Protein AF-0000000084530708 (afdb_homodimer)

Foldseek 3Di:
DPPPPPPDPPQLVVLQVLCVVLCPAAFWDWKFKAWLCQDTSYIDPNADPVRNSVVSNVLNVVVVVVQVVVCVVVVDNGDDDAKDWDDDQQFIWIWGDLDDTMIMIITGGNPGDVVVSSVSNVVSSVVSNVVVPPPPPVPVPPPPPD/DPPPPPPDPPLLVVLQVLCVVLCPAAFWDWKFKAWLCQDTSYIDPNADPVRNSVVSNVLNVVVVVVQVVVCVVVVDHRDDDAKDWDDDQQFIWIWGDLDDTMIMIITGGNPGDVVVSSVSNVVSSVVVNVVVVPPPPVPVPVPPVD

Sequence (292 aa):
MSSSTPPSPTATEEISWVLHPLLELPGVLHAVIATGDGLVEGASDGLGRASAERVAAMTATVHAAARAFTTAFTDVERPALAQTVVESDLGYAIVVPAGENTSLAVFTTPEAQLGNVSYQMQIQVAALARALASPCRQQDAAATRSMSSSTPPSPTATEEISWVLHPLLELPGVLHAVIATGDGLVEGASDGLGRASAERVAAMTATVHAAARAFTTAFTDVERPALAQTVVESDLGYAIVVPAGENTSLAVFTTPEAQLGNVSYQMQIQVAALARALASPCRQQDAAATRS

Secondary structure (DSSP, 8-state):
----------HHHHHGGGTHHHHTSTTEEEEEEEETTS-EEEE-TTS-HHHHHHHHHHHHHHHHHHHHHHHHHH--SS--EEEEEEEETTEEEEEEE-SSSEEEEEEE-TT--HHHHHHHHHHHHHHHHHHHHS--GGGGGGGGG-/----------HHHHHGGGTHHHHTSTTEEEEEEEETTS-EEEE-TTS-HHHHHHHHHHHHHHHHHHHHHHHHHH--SS--EEEEEEEETTEEEEEEE-SSSEEEEEEE-TT--HHHHHHHHHHHHHHHHHHHHS--GGGGGGSTT-

Solvent-accessible surface area (backbone atoms only — not comparable to full-atom values): 15750 Å² total; per-residue (Å²): 137,82,78,72,72,72,77,71,82,56,74,43,70,72,50,38,70,55,47,53,71,53,60,69,37,78,42,40,71,46,40,36,31,16,29,60,88,16,44,67,42,22,61,37,85,85,45,52,72,72,43,39,42,47,34,14,35,31,49,24,49,39,53,54,36,48,50,53,34,51,20,38,77,67,72,43,90,76,71,56,63,60,34,36,40,33,37,37,80,73,14,36,41,36,38,30,65,41,66,95,51,28,32,40,34,39,33,26,38,71,81,36,54,59,70,60,51,54,50,53,48,53,54,35,34,53,52,47,49,52,58,68,64,51,65,78,70,65,70,69,67,66,68,65,80,110,136,81,78,74,74,71,77,72,81,58,74,44,71,71,49,38,71,54,47,53,70,54,59,69,38,77,40,42,71,45,39,36,30,15,29,59,89,16,46,65,42,23,63,38,85,84,46,52,70,70,43,37,42,46,33,14,35,32,50,22,49,40,54,54,36,47,50,53,35,52,22,37,76,68,72,44,79,82,68,58,65,58,36,36,40,35,38,38,80,76,14,35,41,38,38,28,65,44,66,94,52,29,32,40,33,38,34,27,37,72,81,37,56,59,69,60,51,54,51,52,49,52,53,34,34,52,52,48,49,53,58,67,65,51,66,77,71,63,71,68,64,66,64,65,76,108

Organism: Streptomyces rubellomurinus (strain ATCC 31215) (NCBI:txid359131)

InterPro domains:
  IPR004942 Roadblock/LAMTOR2 domain [PF03259] (19-106)
  IPR004942 Roadblock/LAMTOR2 domain [SM00960] (16-108)
  IPR053141 Mycobacterial serine protease inhibitor Rv3364c [PTHR36222] (10-140)

Nearest PDB structures (foldseek):
  7f8m-assembly3_F  TM=8.750E-01  e=1.161E-09  Candidatus Thorarchaeota archaeon SMTZ1-45
  3t1r-assembly2_C  TM=8.357E-01  e=2.256E-07  Thermus thermophilus HB8
  1j3w-assembly1_B  TM=8.244E-01  e=2.126E-07  Thermus thermophilus HB8
  3t1q-assembly1_B  TM=8.028E-01  e=7.821E-07  Thermus thermophilus HB8
  3t1x-assembly1_A-2  TM=8.228E-01  e=2.556E-06  Thermus thermophilus HB8

Structure (mmCIF, N/CA/C/O backbone):
data_AF-0000000084530708-model_v1
#
loop_
_entity.id
_entity.type
_entity.pdbx_description
1 polymer 'Dynein regulation protein LC7'
#
loop_
_atom_site.group_PDB
_atom_site.id
_atom_site.type_symbol
_atom_site.label_atom_id
_atom_site.label_alt_id
_atom_site.label_comp_id
_atom_site.label_asym_id
_atom_site.label_entity_id
_atom_site.label_seq_id
_atom_site.pdbx_PDB_ins_code
_atom_site.Cartn_x
_atom_site.Cartn_y
_atom_site.Cartn_z
_atom_site.occupancy
_atom_site.B_iso_or_equiv
_atom_site.auth_seq_id
_atom_site.auth_comp_id
_atom_site.auth_asym_id
_atom_site.auth_atom_id
_atom_site.pdbx_PDB_model_num
ATOM 1 N N . MET A 1 1 ? 6.387 55.75 4.281 1 38.69 1 MET A N 1
ATOM 2 C CA . MET A 1 1 ? 6.43 54.688 5.25 1 38.69 1 MET A CA 1
ATOM 3 C C . MET A 1 1 ? 5.535 53.531 4.812 1 38.69 1 MET A C 1
ATOM 5 O O . MET A 1 1 ? 4.309 53.594 4.922 1 38.69 1 MET A O 1
ATOM 9 N N . SER A 1 2 ? 5.879 52.75 3.766 1 47.41 2 SER A N 1
ATOM 10 C CA . SER A 1 2 ? 5.246 51.625 3.076 1 47.41 2 SER A CA 1
ATOM 11 C C . SER A 1 2 ? 4.934 50.469 4.043 1 47.41 2 SER A C 1
ATOM 13 O O . SER A 1 2 ? 5.84 49.906 4.66 1 47.41 2 SER A O 1
ATOM 15 N N . SER A 1 3 ? 3.791 50.469 4.754 1 48.44 3 SER A N 1
ATOM 16 C CA . SER A 1 3 ? 3.262 49.406 5.594 1 48.44 3 SER A CA 1
ATOM 17 C C . SER A 1 3 ? 3.357 48.062 4.898 1 48.44 3 SER A C 1
ATOM 19 O O . SER A 1 3 ? 2.746 47.844 3.85 1 48.44 3 SER A O 1
ATOM 21 N N . SER A 1 4 ? 4.535 47.438 4.84 1 48 4 SER A N 1
ATOM 22 C CA . SER A 1 4 ? 4.703 46.062 4.391 1 48 4 SER A CA 1
ATOM 23 C C . SER A 1 4 ? 3.727 45.125 5.102 1 48 4 SER A C 1
ATOM 25 O O . SER A 1 4 ? 3.795 44.969 6.32 1 48 4 SER A O 1
ATOM 27 N N . THR A 1 5 ? 2.441 45.094 4.727 1 50.59 5 THR A N 1
ATOM 28 C CA . THR A 1 5 ? 1.51 44.094 5.211 1 50.59 5 THR A CA 1
ATOM 29 C C . THR A 1 5 ? 2.201 42.719 5.34 1 50.59 5 THR A C 1
ATOM 31 O O . THR A 1 5 ? 2.822 42.25 4.391 1 50.59 5 THR A O 1
ATOM 34 N N . PRO A 1 6 ? 2.559 42.312 6.559 1 50.97 6 PRO A N 1
ATOM 35 C CA . PRO A 1 6 ? 3.186 41 6.719 1 50.97 6 PRO A CA 1
ATOM 36 C C . PRO A 1 6 ? 2.533 39.938 5.848 1 50.97 6 PRO A C 1
ATOM 38 O O . PRO A 1 6 ? 1.347 40.031 5.523 1 50.97 6 PRO A O 1
ATOM 41 N N . PRO A 1 7 ? 3.209 39.188 5.047 1 45.59 7 PRO A N 1
ATOM 42 C CA . PRO A 1 7 ? 2.625 38.156 4.195 1 45.59 7 PRO A CA 1
ATOM 43 C C . PRO A 1 7 ? 1.634 37.281 4.941 1 45.59 7 PRO A C 1
ATOM 45 O O . PRO A 1 7 ? 1.75 37.094 6.16 1 45.59 7 PRO A O 1
ATOM 48 N N . SER A 1 8 ? 0.38 37.219 4.605 1 44.12 8 SER A N 1
ATOM 49 C CA . SER A 1 8 ? -0.641 36.312 5.086 1 44.12 8 SER A CA 1
ATOM 50 C C . SER A 1 8 ? -0.038 34.938 5.426 1 44.12 8 SER A C 1
ATOM 52 O O . SER A 1 8 ? 0.8 34.438 4.684 1 44.12 8 SER A O 1
ATOM 54 N N . PRO A 1 9 ? 0.069 34.5 6.715 1 42.09 9 PRO A N 1
ATOM 55 C CA . PRO A 1 9 ? 0.562 33.156 6.984 1 42.09 9 PRO A CA 1
ATOM 56 C C . PRO A 1 9 ? 0.151 32.156 5.906 1 42.09 9 PRO A C 1
ATOM 58 O O . PRO A 1 9 ? -1.018 32.094 5.512 1 42.09 9 PRO A O 1
ATOM 61 N N . THR A 1 10 ? 0.92 31.812 4.973 1 42.97 10 THR A N 1
ATOM 62 C CA . THR A 1 10 ? 0.645 30.859 3.9 1 42.97 10 THR A CA 1
ATOM 63 C C . THR A 1 10 ? -0.008 29.594 4.453 1 42.97 10 THR A C 1
ATOM 65 O O . THR A 1 10 ? 0.226 29.219 5.602 1 42.97 10 THR A O 1
ATOM 68 N N . ALA A 1 11 ? -1.184 29.109 3.963 1 46.69 11 ALA A N 1
ATOM 69 C CA . ALA A 1 11 ? -2.008 27.922 4.188 1 46.69 11 ALA A CA 1
ATOM 70 C C . ALA A 1 11 ? -1.164 26.766 4.699 1 46.69 11 ALA A C 1
ATOM 72 O O . ALA A 1 11 ? -1.649 25.922 5.465 1 46.69 11 ALA A O 1
ATOM 73 N N . THR A 1 12 ? 0.136 26.719 4.32 1 51.72 12 THR A N 1
ATOM 74 C CA . THR A 1 12 ? 1.022 25.609 4.652 1 51.72 12 THR A CA 1
ATOM 75 C C . THR A 1 12 ? 1.283 25.562 6.156 1 51.72 12 THR A C 1
ATOM 77 O O . THR A 1 12 ? 1.294 24.484 6.754 1 51.72 12 THR A O 1
ATOM 80 N N . GLU A 1 13 ? 1.458 26.781 6.816 1 54.16 13 GLU A N 1
ATOM 81 C CA . GLU A 1 13 ? 1.754 26.859 8.242 1 54.16 13 GLU A CA 1
ATOM 82 C C . GLU A 1 13 ? 0.601 26.297 9.078 1 54.16 13 GLU A C 1
ATOM 84 O O . GLU A 1 13 ? 0.816 25.75 10.156 1 54.16 13 GLU A O 1
ATOM 89 N N . GLU A 1 14 ? -0.604 26.266 8.344 1 66 14 GLU A N 1
ATOM 90 C CA . GLU A 1 14 ? -1.809 26.047 9.141 1 66 14 GLU A CA 1
ATOM 91 C C . GLU A 1 14 ? -2.008 24.578 9.477 1 66 14 GLU A C 1
ATOM 93 O O . GLU A 1 14 ? -2.494 24.234 10.555 1 66 14 GLU A O 1
ATOM 98 N N . ILE A 1 15 ? -1.311 23.578 8.688 1 84.12 15 ILE A N 1
ATOM 99 C CA . ILE A 1 15 ? -1.683 22.234 9.141 1 84.12 15 ILE A CA 1
ATOM 100 C C . ILE A 1 15 ? -0.431 21.469 9.547 1 84.12 15 ILE A C 1
ATOM 102 O O . ILE A 1 15 ? -0.504 20.281 9.859 1 84.12 15 ILE A O 1
ATOM 106 N N . SER A 1 16 ? 0.676 22.234 9.734 1 86.19 16 SER A N 1
ATOM 107 C CA . SER A 1 16 ? 1.938 21.609 10.117 1 86.19 16 SER A CA 1
ATOM 108 C C . SER A 1 16 ? 1.866 21.031 11.531 1 86.19 16 SER A C 1
ATOM 110 O O . SER A 1 16 ? 2.629 20.125 11.883 1 86.19 16 SER A O 1
ATOM 112 N N . TRP A 1 17 ? 1.001 21.609 12.32 1 91.88 17 TRP A N 1
ATOM 113 C CA . TRP A 1 17 ? 0.87 21.141 13.695 1 91.88 17 TRP A CA 1
ATOM 114 C C . TRP A 1 17 ? 0.525 19.656 13.727 1 91.88 17 TRP A C 1
ATOM 116 O O . TRP A 1 17 ? 0.869 18.953 14.68 1 91.88 17 TRP A O 1
ATOM 126 N N . VAL A 1 18 ? -0.079 19.094 12.68 1 94.94 18 VAL A N 1
ATOM 127 C CA . VAL A 1 18 ? -0.52 17.703 12.586 1 94.94 18 VAL A CA 1
ATOM 128 C C . VAL A 1 18 ? 0.694 16.781 12.555 1 94.94 18 VAL A C 1
ATOM 130 O O . VAL A 1 18 ? 0.632 15.648 13.031 1 94.94 18 VAL A O 1
ATOM 133 N N . LEU A 1 19 ? 1.787 17.297 12.086 1 97.5 19 LEU A N 1
ATOM 134 C CA . LEU A 1 19 ? 2.941 16.453 11.812 1 97.5 19 LEU A CA 1
ATOM 135 C C . LEU A 1 19 ? 3.852 16.359 13.031 1 97.5 19 LEU A C 1
ATOM 137 O O . LEU A 1 19 ? 4.586 15.375 13.188 1 97.5 19 LEU A O 1
ATOM 141 N N . HIS A 1 20 ? 3.805 17.312 13.898 1 96.06 20 HIS A N 1
ATOM 142 C CA . HIS A 1 20 ? 4.785 17.453 14.969 1 96.06 20 HIS A CA 1
ATOM 143 C C . HIS A 1 20 ? 4.777 16.234 15.883 1 96.06 20 HIS A C 1
ATOM 145 O O . HIS A 1 20 ? 5.824 15.625 16.125 1 96.06 20 HIS A O 1
ATOM 151 N N . PRO A 1 21 ? 3.607 15.719 16.328 1 97.69 21 PRO A N 1
ATOM 152 C CA . PRO A 1 21 ? 3.605 14.547 17.203 1 97.69 21 PRO A CA 1
ATOM 153 C C . PRO A 1 21 ? 4.141 13.297 16.516 1 97.69 21 PRO A C 1
ATOM 155 O O . PRO A 1 21 ? 4.719 12.422 17.172 1 97.69 21 PRO A O 1
ATOM 158 N N . LEU A 1 22 ? 3.953 13.195 15.25 1 98.31 22 LEU A N 1
ATOM 159 C CA . LEU A 1 22 ? 4.453 12.055 14.492 1 98.31 22 LEU A CA 1
ATOM 160 C C . LEU A 1 22 ? 5.977 12.062 14.438 1 98.31 22 LEU A C 1
ATOM 162 O O . LEU A 1 22 ? 6.617 11.023 14.594 1 98.31 22 LEU A O 1
ATOM 166 N N . LEU A 1 23 ? 6.516 13.266 14.273 1 97.62 23 LEU A N 1
ATOM 167 C CA . LEU A 1 23 ? 7.957 13.406 14.102 1 97.62 23 LEU A CA 1
ATOM 168 C C . LEU A 1 23 ? 8.688 13.156 15.414 1 97.62 23 LEU A C 1
ATOM 170 O O . LEU A 1 23 ? 9.898 12.945 15.43 1 97.62 23 LEU A O 1
ATOM 174 N N . GLU A 1 24 ? 7.973 13.109 16.484 1 97.19 24 GLU A N 1
ATOM 175 C CA . GLU A 1 24 ? 8.555 12.844 17.797 1 97.19 24 GLU A CA 1
ATOM 176 C C . GLU A 1 24 ? 8.648 11.344 18.062 1 97.19 24 GLU A C 1
ATOM 178 O O . GLU A 1 24 ? 9.32 10.906 19 1 97.19 24 GLU A O 1
ATOM 183 N N . LEU A 1 25 ? 7.945 10.531 17.266 1 98.12 25 LEU A N 1
ATOM 184 C CA . LEU A 1 25 ? 7.977 9.086 17.469 1 98.12 25 LEU A CA 1
ATOM 185 C C . LEU A 1 25 ? 9.32 8.5 17.047 1 98.12 25 LEU A C 1
ATOM 187 O O . LEU A 1 25 ? 9.867 8.883 16 1 98.12 25 LEU A O 1
ATOM 191 N N . PRO A 1 26 ? 9.797 7.594 17.875 1 97.81 26 PRO A N 1
ATOM 192 C CA . PRO A 1 26 ? 11.031 6.918 17.453 1 97.81 26 PRO A CA 1
ATOM 193 C C . PRO A 1 26 ? 10.898 6.238 16.094 1 97.81 26 PRO A C 1
ATOM 195 O O . PRO A 1 26 ? 9.914 5.535 15.852 1 97.81 26 PRO A O 1
ATOM 198 N N . GLY A 1 27 ? 11.852 6.57 15.203 1 98.12 27 GLY A N 1
ATOM 199 C CA . GLY A 1 27 ? 11.914 5.883 13.922 1 98.12 27 GLY A CA 1
ATOM 200 C C . GLY A 1 27 ? 11.234 6.645 12.805 1 98.12 27 GLY A C 1
ATOM 201 O O . GLY A 1 27 ? 11.422 6.324 11.625 1 98.12 27 GLY A O 1
ATOM 202 N N . VAL A 1 28 ? 10.391 7.613 13.125 1 98.62 28 VAL A N 1
ATOM 203 C CA . VAL A 1 28 ? 9.773 8.422 12.078 1 98.62 28 VAL A CA 1
ATOM 204 C C . VAL A 1 28 ? 10.789 9.406 11.516 1 98.62 28 VAL A C 1
ATOM 206 O O . VAL A 1 28 ? 11.43 10.148 12.266 1 98.62 28 VAL A O 1
ATOM 209 N N . LEU A 1 29 ? 10.93 9.43 10.234 1 98.19 29 LEU A N 1
ATOM 210 C CA . LEU A 1 29 ? 11.93 10.281 9.602 1 98.19 29 LEU A CA 1
ATOM 211 C C . LEU A 1 29 ? 11.273 11.469 8.914 1 98.19 29 LEU A C 1
ATOM 213 O O . LEU A 1 29 ? 11.773 12.594 8.992 1 98.19 29 LEU A O 1
ATOM 217 N N . HIS A 1 30 ? 10.164 11.227 8.211 1 98.31 30 HIS A N 1
ATOM 218 C CA . HIS A 1 30 ? 9.508 12.273 7.438 1 98.31 30 HIS A CA 1
ATOM 219 C C . HIS A 1 30 ? 7.992 12.117 7.473 1 98.31 30 HIS A C 1
ATOM 221 O O . HIS A 1 30 ? 7.484 11.008 7.664 1 98.31 30 HIS A O 1
ATOM 227 N N . ALA A 1 31 ? 7.293 13.164 7.25 1 98.5 31 ALA A N 1
ATOM 228 C CA . ALA A 1 31 ? 5.84 13.18 7.125 1 98.5 31 ALA A CA 1
ATOM 229 C C . ALA A 1 31 ? 5.379 14.266 6.164 1 98.5 31 ALA A C 1
ATOM 231 O O . ALA A 1 31 ? 5.992 15.336 6.09 1 98.5 31 ALA A O 1
ATOM 232 N N . VAL A 1 32 ? 4.344 14.008 5.484 1 97.94 32 VAL A N 1
ATOM 233 C CA . VAL A 1 32 ? 3.797 14.945 4.508 1 97.94 32 VAL A CA 1
ATOM 234 C C . VAL A 1 32 ? 2.273 14.852 4.496 1 97.94 32 VAL A C 1
ATOM 236 O O . VAL A 1 32 ? 1.713 13.75 4.582 1 97.94 32 VAL A O 1
ATOM 239 N N . ILE A 1 33 ? 1.59 15.938 4.457 1 97.31 33 ILE A N 1
ATOM 240 C CA . ILE A 1 33 ? 0.165 15.992 4.148 1 97.31 33 ILE A CA 1
ATOM 241 C C . ILE A 1 33 ? -0.033 16.438 2.701 1 97.31 33 ILE A C 1
ATOM 243 O O . ILE A 1 33 ? 0.502 17.469 2.279 1 97.31 33 ILE A O 1
ATOM 247 N N . ALA A 1 34 ? -0.78 15.688 1.997 1 97 34 ALA A N 1
ATOM 248 C CA . ALA A 1 34 ? -0.957 15.945 0.571 1 97 34 ALA A CA 1
ATOM 249 C C . ALA A 1 34 ? -2.436 15.93 0.19 1 97 34 ALA A C 1
ATOM 251 O O . ALA A 1 34 ? -3.217 15.156 0.745 1 97 34 ALA A O 1
ATOM 252 N N . THR A 1 35 ? -2.791 16.766 -0.771 1 96.5 35 THR A N 1
ATOM 253 C CA . THR A 1 35 ? -4.125 16.703 -1.358 1 96.5 35 THR A CA 1
ATOM 254 C C . THR A 1 35 ? -4.227 15.562 -2.367 1 96.5 35 THR A C 1
ATOM 256 O O . THR A 1 35 ? -3.209 14.992 -2.768 1 96.5 35 THR A O 1
ATOM 259 N N . GLY A 1 36 ? -5.453 15.297 -2.725 1 97 36 GLY A N 1
ATOM 260 C CA . GLY A 1 36 ? -5.727 14.227 -3.674 1 97 36 GLY A CA 1
ATOM 261 C C . GLY A 1 36 ? -5.086 14.461 -5.027 1 97 36 GLY A C 1
ATOM 262 O O . GL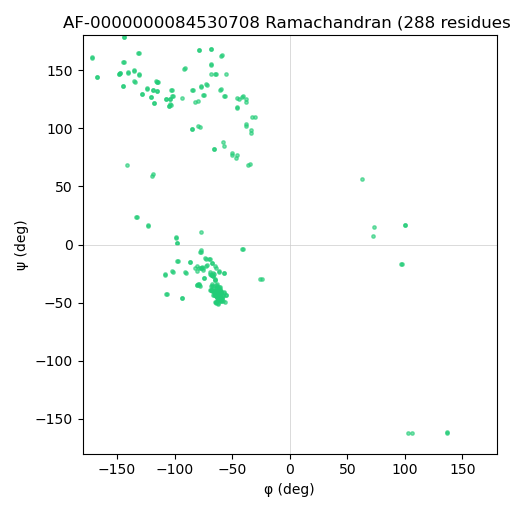Y A 1 36 ? -4.863 13.516 -5.785 1 97 36 GLY A O 1
ATOM 263 N N . ASP A 1 37 ? -4.805 15.656 -5.336 1 96.88 37 ASP A N 1
ATOM 264 C CA . ASP A 1 37 ? -4.18 15.938 -6.625 1 96.88 37 ASP A CA 1
ATOM 265 C C . ASP A 1 37 ? -2.67 16.109 -6.48 1 96.88 37 ASP A C 1
ATOM 267 O O . ASP A 1 37 ? -1.995 16.531 -7.418 1 96.88 37 ASP A O 1
ATOM 271 N N . GLY A 1 38 ? -2.129 15.875 -5.297 1 97.88 38 GLY A N 1
ATOM 272 C CA . GLY A 1 38 ? -0.695 15.703 -5.125 1 97.88 38 GLY A CA 1
ATOM 273 C C . GLY A 1 38 ? -0.001 16.953 -4.613 1 97.88 38 GLY A C 1
ATOM 274 O O . GLY A 1 38 ? 1.22 17.078 -4.73 1 97.88 38 GLY A O 1
ATOM 275 N N . LEU A 1 39 ? -0.666 17.891 -4.074 1 97.25 39 LEU A N 1
ATOM 276 C CA . LEU A 1 39 ? -0.069 19.125 -3.57 1 97.25 39 LEU A CA 1
ATOM 277 C C . LEU A 1 39 ? 0.295 18.984 -2.096 1 97.25 39 LEU A C 1
ATOM 279 O O . LEU A 1 39 ? -0.42 18.344 -1.334 1 97.25 39 LEU A O 1
ATOM 283 N N . VAL A 1 40 ? 1.3 19.703 -1.727 1 97.06 40 VAL A N 1
ATOM 284 C CA . VAL A 1 40 ? 1.758 19.703 -0.341 1 97.06 40 VAL A CA 1
ATOM 285 C C . VAL A 1 40 ? 0.873 20.609 0.501 1 97.06 40 VAL A C 1
ATOM 287 O O . VAL A 1 40 ? 0.69 21.781 0.168 1 97.06 40 VAL A O 1
ATOM 290 N N . GLU A 1 41 ? 0.305 20.062 1.521 1 94.62 41 GLU A N 1
ATOM 291 C CA . GLU A 1 41 ? -0.394 20.891 2.504 1 94.62 41 GLU A CA 1
ATOM 292 C C . GLU A 1 41 ? 0.453 21.094 3.758 1 94.62 41 GLU A C 1
ATOM 294 O O . GLU A 1 41 ? 0.239 22.047 4.512 1 94.62 41 GLU A O 1
ATOM 299 N N . GLY A 1 42 ? 1.347 20.25 4.012 1 95.19 42 GLY A N 1
ATOM 300 C CA . GLY A 1 42 ? 2.301 20.25 5.109 1 95.19 42 GLY A CA 1
ATOM 301 C C . GLY A 1 42 ? 3.418 19.234 4.93 1 95.19 42 GLY A C 1
ATOM 302 O O . GLY A 1 42 ? 3.197 18.141 4.398 1 95.19 42 GLY A O 1
ATOM 303 N N . ALA A 1 43 ? 4.574 19.609 5.363 1 96.81 43 ALA A N 1
ATOM 304 C CA . ALA A 1 43 ? 5.719 18.719 5.242 1 96.81 43 ALA A CA 1
ATOM 305 C C . ALA A 1 43 ? 6.688 18.906 6.41 1 96.81 43 ALA A C 1
ATOM 307 O O . ALA A 1 43 ? 6.848 20.016 6.914 1 96.81 43 ALA A O 1
ATOM 308 N N . SER A 1 44 ? 7.277 17.797 6.707 1 96.06 44 SER A N 1
ATOM 309 C CA . SER A 1 44 ? 8.289 17.906 7.754 1 96.06 44 SER A CA 1
ATOM 310 C C . SER A 1 44 ? 9.5 18.703 7.277 1 96.06 44 SER A C 1
ATOM 312 O O . SER A 1 44 ? 9.797 18.734 6.078 1 96.06 44 SER A O 1
ATOM 314 N N . ASP A 1 45 ? 10.211 19.297 8.219 1 91.5 45 ASP A N 1
ATOM 315 C CA . ASP A 1 45 ? 11.328 20.188 7.926 1 91.5 45 ASP A CA 1
ATOM 316 C C . ASP A 1 45 ? 12.477 19.438 7.27 1 91.5 45 ASP A C 1
ATOM 318 O O . ASP A 1 45 ? 13.273 20.016 6.531 1 91.5 45 ASP A O 1
ATOM 322 N N . GLY A 1 46 ? 12.594 18.188 7.48 1 91.25 46 GLY A N 1
ATOM 323 C CA . GLY A 1 46 ? 13.711 17.422 6.969 1 91.25 46 GLY A CA 1
ATOM 324 C C . GLY A 1 46 ? 13.602 17.109 5.488 1 91.25 46 GLY A C 1
ATOM 325 O O . GLY A 1 46 ? 14.562 16.641 4.871 1 91.25 46 GLY A O 1
ATOM 326 N N . LEU A 1 47 ? 12.5 17.484 4.957 1 92.44 47 LEU A N 1
ATOM 327 C CA . LEU A 1 47 ? 12.305 17.312 3.523 1 92.44 47 LEU A CA 1
ATOM 328 C C . LEU A 1 47 ? 12.445 18.641 2.787 1 92.44 47 LEU A C 1
ATOM 330 O O . LEU A 1 47 ? 11.758 19.609 3.113 1 92.44 47 LEU A O 1
ATOM 334 N N . GLY A 1 48 ? 13.383 18.719 1.861 1 93.31 48 GLY A N 1
ATOM 335 C CA . GLY A 1 48 ? 13.414 19.891 1 1 93.31 48 GLY A CA 1
ATOM 336 C C . GLY A 1 48 ? 12.141 20.078 0.203 1 93.31 48 GLY A C 1
ATOM 337 O O . GLY A 1 48 ? 11.32 19.172 0.104 1 93.31 48 GLY A O 1
ATOM 338 N N . ARG A 1 49 ? 11.961 21.234 -0.288 1 94.38 49 ARG A N 1
ATOM 339 C CA . ARG A 1 49 ? 10.742 21.594 -1.003 1 94.38 49 ARG A CA 1
ATOM 340 C C . ARG A 1 49 ? 10.5 20.641 -2.174 1 94.38 49 ARG A C 1
ATOM 342 O O . ARG A 1 49 ? 9.398 20.109 -2.34 1 94.38 49 ARG A O 1
ATOM 349 N N . ALA A 1 50 ? 11.5 20.406 -3.01 1 95.88 50 ALA A N 1
ATOM 350 C CA . ALA A 1 50 ? 11.367 19.531 -4.176 1 95.88 50 ALA A CA 1
ATOM 351 C C . ALA A 1 50 ? 11.016 18.109 -3.758 1 95.88 50 ALA A C 1
ATOM 353 O O . ALA A 1 50 ? 10.172 17.453 -4.391 1 95.88 50 ALA A O 1
ATOM 354 N N . SER A 1 51 ? 11.648 17.641 -2.707 1 96.81 51 SER A N 1
ATOM 355 C CA . SER A 1 51 ? 11.367 16.312 -2.195 1 96.81 51 SER A CA 1
ATOM 356 C C . SER A 1 51 ? 9.945 16.219 -1.646 1 96.81 51 SER A C 1
ATOM 358 O O . SER A 1 51 ? 9.25 15.227 -1.888 1 96.81 51 SER A O 1
ATOM 360 N N . ALA A 1 52 ? 9.539 17.234 -0.965 1 97.56 52 ALA A N 1
ATOM 361 C CA . ALA A 1 52 ? 8.188 17.25 -0.42 1 97.56 52 ALA A CA 1
ATOM 362 C C . ALA A 1 52 ? 7.145 17.188 -1.533 1 97.56 52 ALA A C 1
ATOM 364 O O . ALA A 1 52 ? 6.148 16.469 -1.412 1 97.56 52 ALA A O 1
ATOM 365 N N . GLU A 1 53 ? 7.41 17.922 -2.553 1 98.12 53 GLU A N 1
ATOM 366 C CA . GLU A 1 53 ? 6.492 17.922 -3.688 1 98.12 53 GLU A CA 1
ATOM 367 C C . GLU A 1 53 ? 6.426 16.562 -4.355 1 98.12 53 GLU A C 1
ATOM 369 O O . GLU A 1 53 ? 5.344 16.094 -4.715 1 98.12 53 GLU A O 1
ATOM 374 N N . ARG A 1 54 ? 7.547 15.93 -4.484 1 98.38 54 ARG A N 1
ATOM 375 C CA . ARG A 1 54 ? 7.59 14.594 -5.07 1 98.38 54 ARG A CA 1
ATOM 376 C C . ARG A 1 54 ? 6.855 13.586 -4.191 1 98.38 54 ARG A C 1
ATOM 378 O O . ARG A 1 54 ? 6.07 12.781 -4.688 1 98.38 54 ARG A O 1
ATOM 385 N N . VAL A 1 55 ? 7.086 13.688 -2.926 1 98.56 55 VAL A N 1
ATOM 386 C CA . VAL A 1 55 ? 6.43 12.781 -1.984 1 98.56 55 VAL A CA 1
ATOM 387 C C . VAL A 1 55 ? 4.922 13 -2.021 1 98.56 55 VAL A C 1
ATOM 389 O O . VAL A 1 55 ? 4.148 12.039 -2.062 1 98.56 55 VAL A O 1
ATOM 392 N N . ALA A 1 56 ? 4.5 14.219 -2.02 1 98.69 56 ALA A N 1
ATOM 393 C CA . ALA A 1 56 ? 3.072 14.523 -2.064 1 98.69 56 ALA A CA 1
ATOM 394 C C . ALA A 1 56 ? 2.42 13.93 -3.307 1 98.69 56 ALA A C 1
ATOM 396 O O . ALA A 1 56 ? 1.357 13.312 -3.223 1 98.69 56 ALA A O 1
ATOM 397 N N . ALA A 1 57 ? 3.039 14.109 -4.422 1 98.75 57 ALA A N 1
ATOM 398 C CA . ALA A 1 57 ? 2.529 13.562 -5.676 1 98.75 57 ALA A CA 1
ATOM 399 C C . ALA A 1 57 ? 2.385 12.047 -5.586 1 98.75 57 ALA A C 1
ATOM 401 O O . ALA A 1 57 ? 1.351 11.492 -5.969 1 98.75 57 ALA A O 1
ATOM 402 N N . MET A 1 58 ? 3.406 11.391 -5.02 1 98.69 58 MET A N 1
ATOM 403 C CA . MET A 1 58 ? 3.387 9.938 -4.941 1 98.69 58 MET A CA 1
ATOM 404 C C . MET A 1 58 ? 2.406 9.461 -3.873 1 98.69 58 MET A C 1
ATOM 406 O O . MET A 1 58 ? 1.823 8.383 -3.992 1 98.69 58 MET A O 1
ATOM 410 N N . THR A 1 59 ? 2.186 10.25 -2.844 1 98.81 59 THR A N 1
ATOM 411 C CA . THR A 1 59 ? 1.166 9.938 -1.848 1 98.81 59 THR A CA 1
ATOM 412 C C . THR A 1 59 ? -0.213 9.852 -2.494 1 98.81 59 THR A C 1
ATOM 414 O O . THR A 1 59 ? -0.947 8.883 -2.273 1 98.81 59 THR A O 1
ATOM 417 N N . ALA A 1 60 ? -0.526 10.836 -3.303 1 98.5 60 ALA A N 1
ATOM 418 C CA . ALA A 1 60 ? -1.793 10.82 -4.031 1 98.5 60 ALA A CA 1
ATOM 419 C C . ALA A 1 60 ? -1.884 9.609 -4.949 1 98.5 60 ALA A C 1
ATOM 421 O O . ALA A 1 60 ? -2.932 8.969 -5.039 1 98.5 60 ALA A O 1
ATOM 422 N N . THR A 1 61 ? -0.816 9.336 -5.648 1 98.56 61 THR A N 1
ATOM 423 C CA . THR A 1 61 ? -0.765 8.219 -6.59 1 98.56 61 THR A CA 1
ATOM 424 C C . THR A 1 61 ? -1.014 6.898 -5.875 1 98.56 61 THR A C 1
ATOM 426 O O . THR A 1 61 ? -1.85 6.102 -6.309 1 98.56 61 THR A O 1
ATOM 429 N N . VAL A 1 62 ? -0.356 6.668 -4.758 1 98.69 62 VAL A N 1
ATOM 430 C CA . VAL A 1 62 ? -0.492 5.426 -4 1 98.69 62 VAL A CA 1
ATOM 431 C C . VAL A 1 62 ? -1.909 5.312 -3.443 1 98.69 62 VAL A C 1
ATOM 433 O O . VAL A 1 62 ? -2.514 4.238 -3.48 1 98.69 62 VAL A O 1
ATOM 436 N N . HIS A 1 63 ? -2.406 6.383 -2.93 1 98.06 63 HIS A N 1
ATOM 437 C CA . HIS A 1 63 ? -3.758 6.379 -2.383 1 98.06 63 HIS A CA 1
ATOM 438 C C . HIS A 1 63 ? -4.781 6.012 -3.451 1 98.06 63 HIS A C 1
ATOM 440 O O . HIS A 1 63 ? -5.648 5.164 -3.223 1 98.06 63 HIS A O 1
ATOM 446 N N . ALA A 1 64 ? -4.68 6.652 -4.59 1 97.5 64 ALA A N 1
ATOM 447 C CA . ALA A 1 64 ? -5.59 6.371 -5.695 1 97.5 64 ALA A CA 1
ATOM 448 C C . ALA A 1 64 ? -5.453 4.926 -6.164 1 97.5 64 ALA A C 1
ATOM 450 O O . ALA A 1 64 ? -6.453 4.25 -6.414 1 97.5 64 ALA A O 1
ATOM 451 N N . ALA A 1 65 ? -4.25 4.453 -6.293 1 98.31 65 ALA A N 1
ATOM 452 C CA . ALA A 1 65 ? -3.996 3.082 -6.734 1 98.31 65 ALA A CA 1
ATOM 453 C C . ALA A 1 65 ? -4.547 2.072 -5.73 1 98.31 65 ALA A C 1
ATOM 455 O O . ALA A 1 65 ? -5.102 1.042 -6.121 1 98.31 65 ALA A O 1
ATOM 456 N N . ALA A 1 66 ? -4.355 2.316 -4.461 1 98.62 66 ALA A N 1
ATOM 457 C CA . ALA A 1 66 ? -4.855 1.433 -3.412 1 98.62 66 ALA A CA 1
ATOM 458 C C . ALA A 1 66 ? -6.375 1.305 -3.48 1 98.62 66 ALA A C 1
ATOM 460 O O . ALA A 1 66 ? -6.918 0.207 -3.336 1 98.62 66 ALA A O 1
ATOM 461 N N . ARG A 1 67 ? -7.031 2.414 -3.732 1 97.81 67 ARG A N 1
ATOM 462 C CA . ARG A 1 67 ? -8.484 2.41 -3.865 1 97.81 67 ARG A CA 1
ATOM 463 C C . ARG A 1 67 ? -8.922 1.575 -5.062 1 97.81 67 ARG A C 1
ATOM 465 O O . ARG A 1 67 ? -9.797 0.717 -4.941 1 97.81 67 ARG A O 1
ATOM 472 N N . ALA A 1 68 ? -8.32 1.81 -6.191 1 98.12 68 ALA A N 1
ATOM 473 C CA . ALA A 1 68 ? -8.656 1.076 -7.406 1 98.12 68 ALA A CA 1
ATOM 474 C C . ALA A 1 68 ? -8.352 -0.411 -7.254 1 98.12 68 ALA A C 1
ATOM 476 O O . ALA A 1 68 ? -9.102 -1.259 -7.742 1 98.12 68 ALA A O 1
ATOM 477 N N . PHE A 1 69 ? -7.266 -0.739 -6.578 1 98.69 69 PHE A N 1
ATOM 478 C CA . PHE A 1 69 ? -6.867 -2.117 -6.316 1 98.69 69 PHE A CA 1
ATOM 479 C C . PHE A 1 69 ? -7.918 -2.834 -5.473 1 98.69 69 PHE A C 1
ATOM 481 O O . PHE A 1 69 ? -8.352 -3.936 -5.816 1 98.69 69 PHE A O 1
ATOM 488 N N . THR A 1 70 ? -8.359 -2.24 -4.445 1 98.5 70 THR A N 1
ATOM 489 C CA . THR A 1 70 ? -9.398 -2.797 -3.59 1 98.5 70 THR A CA 1
ATOM 490 C C . THR A 1 70 ? -10.695 -2.992 -4.371 1 98.5 70 THR A C 1
ATOM 492 O O . THR A 1 70 ? -11.336 -4.043 -4.277 1 98.5 70 THR A O 1
ATOM 495 N N . THR A 1 71 ? -11.055 -2.006 -5.176 1 98.12 71 THR A N 1
ATOM 496 C CA . THR A 1 71 ? -12.242 -2.08 -6.016 1 98.12 71 THR A CA 1
ATOM 497 C C . THR A 1 71 ? -12.141 -3.242 -7 1 98.12 71 THR A C 1
ATOM 499 O O . THR A 1 71 ? -13.133 -3.912 -7.285 1 98.12 71 THR A O 1
ATOM 502 N N . ALA A 1 72 ? -10.969 -3.475 -7.484 1 98 72 ALA A N 1
ATOM 503 C CA . ALA A 1 72 ? -10.766 -4.531 -8.477 1 98 72 ALA A CA 1
ATOM 504 C C . ALA A 1 72 ? -11.086 -5.902 -7.883 1 98 72 ALA A C 1
ATOM 506 O O . ALA A 1 72 ? -11.602 -6.777 -8.578 1 98 72 ALA A O 1
ATOM 507 N N . PHE A 1 73 ? -10.781 -6.098 -6.578 1 97.06 73 PHE A N 1
ATOM 508 C CA . PHE A 1 73 ? -11.055 -7.379 -5.93 1 97.06 73 PHE A CA 1
ATOM 509 C C . PHE A 1 73 ? -12.523 -7.496 -5.555 1 97.06 73 PHE A C 1
ATOM 511 O O . PHE A 1 73 ? -13.078 -8.594 -5.539 1 97.06 73 PHE A O 1
ATOM 518 N N . THR A 1 74 ? -13.133 -6.402 -5.191 1 96.31 74 THR A N 1
ATOM 519 C CA . THR A 1 74 ? -14.398 -6.465 -4.465 1 96.31 74 THR A CA 1
ATOM 520 C C . THR A 1 74 ? -15.555 -6.031 -5.355 1 96.31 74 THR A C 1
ATOM 522 O O . THR A 1 74 ? -16.719 -6.281 -5.039 1 96.31 74 THR A O 1
ATOM 525 N N . ASP A 1 75 ? -15.305 -5.219 -6.332 1 94.75 75 ASP A N 1
ATOM 526 C CA . ASP A 1 75 ? -16.266 -4.582 -7.223 1 94.75 75 ASP A CA 1
ATOM 527 C C . ASP A 1 75 ? -17.031 -3.473 -6.504 1 94.75 75 ASP A C 1
ATOM 529 O O . ASP A 1 75 ? -18.078 -3.021 -6.98 1 94.75 75 ASP A O 1
ATOM 533 N N . VAL A 1 76 ? -16.516 -3.098 -5.41 1 94.88 76 VAL A N 1
ATOM 534 C CA . VAL A 1 76 ? -17.109 -1.97 -4.691 1 94.88 76 VAL A CA 1
ATOM 535 C C . VAL A 1 76 ? -16.391 -0.679 -5.09 1 94.88 76 VAL A C 1
ATOM 537 O O . VAL A 1 76 ? -15.164 -0.574 -4.965 1 94.88 76 VAL A O 1
ATOM 540 N N . GLU A 1 77 ? -16.969 0.377 -5.539 1 90.94 77 GLU A N 1
ATOM 541 C CA . GLU A 1 77 ? -16.406 1.568 -6.176 1 90.94 77 GLU A CA 1
ATOM 542 C C . GLU A 1 77 ? -15.844 2.535 -5.137 1 90.94 77 GLU A C 1
ATOM 544 O O . GLU A 1 77 ? -14.875 3.244 -5.406 1 90.94 77 GLU A O 1
ATOM 549 N N . ARG A 1 78 ? -16.078 2.691 -3.957 1 92.25 78 ARG A N 1
ATOM 550 C CA . ARG A 1 78 ? -15.562 3.625 -2.961 1 92.25 78 ARG A CA 1
ATOM 551 C C . ARG A 1 78 ? -15.375 2.938 -1.614 1 92.25 78 ARG A C 1
ATOM 553 O O . ARG A 1 78 ? -16.016 3.299 -0.629 1 92.25 78 ARG A O 1
ATOM 560 N N . PRO A 1 79 ? -14.406 2.055 -1.656 1 96.12 79 PRO A N 1
ATOM 561 C CA . PRO A 1 79 ? -14.141 1.425 -0.361 1 96.12 79 PRO A CA 1
ATOM 562 C C . PRO A 1 79 ? -13.539 2.395 0.654 1 96.12 79 PRO A C 1
ATOM 564 O O . PRO A 1 79 ? -12.859 3.35 0.273 1 96.12 79 PRO A O 1
ATOM 567 N N . ALA A 1 80 ? -13.859 2.229 1.909 1 96.19 80 ALA A N 1
ATOM 568 C CA . ALA A 1 80 ? -13.258 3.031 2.971 1 96.19 80 ALA A CA 1
ATOM 569 C C . ALA A 1 80 ? -11.867 2.516 3.33 1 96.19 80 ALA A C 1
ATOM 571 O O . ALA A 1 80 ? -11.727 1.551 4.086 1 96.19 80 ALA A O 1
ATOM 572 N N . LEU A 1 81 ? -10.891 3.227 2.814 1 97.12 81 LEU A N 1
ATOM 573 C CA . LEU A 1 81 ? -9.523 2.824 3.115 1 97.12 81 LEU A CA 1
ATOM 574 C C . LEU A 1 81 ? -9.125 3.262 4.52 1 97.12 81 LEU A C 1
ATOM 576 O O . LEU A 1 81 ? -9.461 4.371 4.949 1 97.12 81 LEU A O 1
ATOM 580 N N . ALA A 1 82 ? -8.492 2.377 5.211 1 97.56 82 ALA A N 1
ATOM 581 C CA . ALA A 1 82 ? -7.941 2.73 6.516 1 97.56 82 ALA A CA 1
ATOM 582 C C . ALA A 1 82 ? -6.484 3.17 6.391 1 97.56 82 ALA A C 1
ATOM 584 O O . ALA A 1 82 ? -6.074 4.164 6.996 1 97.56 82 ALA A O 1
ATOM 585 N N . GLN A 1 83 ? -5.695 2.457 5.66 1 98.06 83 GLN A N 1
ATOM 586 C CA . GLN A 1 83 ? -4.305 2.832 5.438 1 98.06 83 GLN A CA 1
ATOM 587 C C . GLN A 1 83 ? -3.656 1.944 4.379 1 98.06 83 GLN A C 1
ATOM 589 O O . GLN A 1 83 ? -4.164 0.862 4.074 1 98.06 83 GLN A O 1
ATOM 594 N N . THR A 1 84 ? -2.543 2.338 3.76 1 98.81 84 THR A N 1
ATOM 595 C CA . THR A 1 84 ? -1.629 1.599 2.896 1 98.81 84 THR A CA 1
ATOM 596 C C . THR A 1 84 ? -0.218 1.6 3.479 1 98.81 84 THR A C 1
ATOM 598 O O . THR A 1 84 ? 0.325 2.658 3.803 1 98.81 84 THR A O 1
ATOM 601 N N . VAL A 1 85 ? 0.357 0.438 3.631 1 98.88 85 VAL A N 1
ATOM 602 C CA . VAL A 1 85 ? 1.7 0.303 4.184 1 98.88 85 VAL A CA 1
ATOM 603 C C . VAL A 1 85 ? 2.625 -0.329 3.146 1 98.88 85 VAL A C 1
ATOM 605 O O . VAL A 1 85 ? 2.357 -1.427 2.652 1 98.88 85 VAL A O 1
ATOM 608 N N . VAL A 1 86 ? 3.654 0.344 2.807 1 98.81 86 VAL A N 1
ATOM 609 C CA . VAL A 1 86 ? 4.703 -0.169 1.931 1 98.81 86 VAL A CA 1
ATOM 610 C C . VAL A 1 86 ? 5.938 -0.522 2.756 1 98.81 86 VAL A C 1
ATOM 612 O O . VAL A 1 86 ? 6.527 0.345 3.404 1 98.81 86 VAL A O 1
ATOM 615 N N . GLU A 1 87 ? 6.32 -1.743 2.729 1 98.69 87 GLU A N 1
ATOM 616 C CA . GLU A 1 87 ? 7.496 -2.227 3.447 1 98.69 87 GLU A CA 1
ATOM 617 C C . GLU A 1 87 ? 8.672 -2.43 2.502 1 98.69 87 GLU A C 1
ATOM 619 O O . GLU A 1 87 ? 8.523 -3.029 1.436 1 98.69 87 GLU A O 1
ATOM 624 N N . SER A 1 88 ? 9.844 -1.961 2.857 1 97.81 88 SER A N 1
ATOM 625 C CA . SER A 1 88 ? 11.078 -2.166 2.111 1 97.81 88 SER A CA 1
ATOM 626 C C . SER A 1 88 ? 12.273 -2.332 3.047 1 97.81 88 SER A C 1
ATOM 628 O O . SER A 1 88 ? 12.125 -2.262 4.27 1 97.81 88 SER A O 1
ATOM 630 N N . ASP A 1 89 ? 13.453 -2.551 2.455 1 96.06 89 ASP A N 1
ATOM 631 C CA . ASP A 1 89 ? 14.688 -2.654 3.225 1 96.06 89 ASP A CA 1
ATOM 632 C C . ASP A 1 89 ? 15.086 -1.299 3.803 1 96.06 89 ASP A C 1
ATOM 634 O O . ASP A 1 89 ? 15.922 -1.226 4.707 1 96.06 89 ASP A O 1
ATOM 638 N N . LEU A 1 90 ? 14.492 -0.224 3.385 1 97.81 90 LEU A N 1
ATOM 639 C CA . LEU A 1 90 ? 14.852 1.129 3.797 1 97.81 90 LEU A CA 1
ATOM 640 C C . LEU A 1 90 ? 13.938 1.617 4.914 1 97.81 90 LEU A C 1
ATOM 642 O O . LEU A 1 90 ? 14.219 2.635 5.551 1 97.81 90 LEU A O 1
ATOM 646 N N . GLY A 1 91 ? 12.828 0.873 5.102 1 98.44 91 GLY A N 1
ATOM 647 C CA . GLY A 1 91 ? 11.852 1.277 6.098 1 98.44 91 GLY A CA 1
ATOM 648 C C . GLY A 1 91 ? 10.422 1.151 5.613 1 98.44 91 GLY A C 1
ATOM 649 O O . GLY A 1 91 ? 10.125 0.344 4.73 1 98.44 91 GLY A O 1
ATOM 650 N N . TYR A 1 92 ? 9.516 1.828 6.297 1 98.81 92 TYR A N 1
ATOM 651 C CA . TYR A 1 92 ? 8.102 1.762 5.977 1 98.81 92 TYR A CA 1
ATOM 652 C C . TYR A 1 92 ? 7.582 3.115 5.5 1 98.81 92 TYR A C 1
ATOM 654 O O . TYR A 1 92 ? 7.914 4.152 6.082 1 98.81 92 TYR A O 1
ATOM 662 N N . ALA A 1 93 ? 6.879 3.109 4.441 1 98.88 93 ALA A N 1
ATOM 663 C CA . ALA A 1 93 ? 6.082 4.25 4.004 1 98.88 93 ALA A CA 1
ATOM 664 C C . ALA A 1 93 ? 4.59 3.992 4.207 1 98.88 93 ALA A C 1
ATOM 666 O O . ALA A 1 93 ? 4.059 2.99 3.727 1 98.88 93 ALA A O 1
ATOM 667 N N . ILE A 1 94 ? 3.9 4.867 4.918 1 98.88 94 ILE A N 1
ATOM 668 C CA . ILE A 1 94 ? 2.508 4.648 5.293 1 98.88 94 ILE A CA 1
ATOM 669 C C . ILE A 1 94 ? 1.649 5.812 4.797 1 98.88 94 ILE A C 1
ATOM 671 O O . ILE A 1 94 ? 2.037 6.977 4.926 1 98.88 94 ILE A O 1
ATOM 675 N N . VAL A 1 95 ? 0.572 5.539 4.23 1 98.75 95 VAL A N 1
ATOM 676 C CA . VAL A 1 95 ? -0.411 6.535 3.814 1 98.75 95 VAL A CA 1
ATOM 677 C C . VAL A 1 95 ? -1.734 6.289 4.535 1 98.75 95 VAL A C 1
ATOM 679 O O . VAL A 1 95 ? -2.234 5.16 4.559 1 98.75 95 VAL A O 1
ATOM 682 N N . VAL A 1 96 ? -2.326 7.281 5.074 1 98.56 96 VAL A N 1
ATOM 683 C CA . VAL A 1 96 ? -3.645 7.246 5.699 1 98.56 96 VAL A CA 1
ATOM 684 C C . VAL A 1 96 ? -4.523 8.352 5.113 1 98.56 96 VAL A C 1
ATOM 686 O O . VAL A 1 96 ? -4.102 9.508 5.023 1 98.56 96 VAL A O 1
ATOM 689 N N . PRO A 1 97 ? -5.688 8 4.699 1 97.25 97 PRO A N 1
ATOM 690 C CA . PRO A 1 97 ? -6.613 9.062 4.297 1 97.25 97 PRO A CA 1
ATOM 691 C C . PRO A 1 97 ? -6.934 10.031 5.434 1 97.25 97 PRO A C 1
ATOM 693 O O . PRO A 1 97 ? -7.148 9.602 6.57 1 97.25 97 PRO A O 1
ATOM 696 N N . ALA A 1 98 ? -6.879 11.266 5.188 1 94.44 98 ALA A N 1
ATOM 697 C CA . ALA A 1 98 ? -7.223 12.336 6.121 1 94.44 98 ALA A CA 1
ATOM 698 C C . ALA A 1 98 ? -8.375 13.18 5.59 1 94.44 98 ALA A C 1
ATOM 700 O O . ALA A 1 98 ? -8.234 14.391 5.41 1 94.44 98 ALA A O 1
ATOM 701 N N . GLY A 1 99 ? -9.516 12.586 5.379 1 89.31 99 GLY A N 1
ATOM 702 C CA . GLY A 1 99 ? -10.672 13.227 4.773 1 89.31 99 GLY A CA 1
ATOM 703 C C . GLY A 1 99 ? -10.875 12.828 3.322 1 89.31 99 GLY A C 1
ATOM 704 O O . GLY A 1 99 ? -10.359 11.805 2.873 1 89.31 99 GLY A O 1
ATOM 705 N N . GLU A 1 100 ? -11.641 13.617 2.617 1 85.38 100 GLU A N 1
ATOM 706 C CA . GLU A 1 100 ? -12.07 13.227 1.278 1 85.38 100 GLU A CA 1
ATOM 707 C C . GLU A 1 100 ? -10.961 13.453 0.256 1 85.38 100 GLU A C 1
ATOM 709 O O . GLU A 1 100 ? -10.789 12.656 -0.668 1 85.38 100 GLU A O 1
ATOM 714 N N . ASN A 1 101 ? -10.188 14.461 0.413 1 91.88 101 ASN A N 1
ATOM 715 C CA . ASN A 1 101 ? -9.227 14.789 -0.635 1 91.88 101 ASN A CA 1
ATOM 716 C C . ASN A 1 101 ? -7.844 15.062 -0.058 1 91.88 101 ASN A C 1
ATOM 718 O O . ASN A 1 101 ? -7.09 15.875 -0.604 1 91.88 101 ASN A O 1
ATOM 722 N N . THR A 1 102 ? -7.59 14.523 1.123 1 94.94 102 THR A N 1
ATOM 723 C CA . THR A 1 102 ? -6.297 14.703 1.775 1 94.94 102 THR A CA 1
ATOM 724 C C . THR A 1 102 ? -5.789 13.383 2.346 1 94.94 102 THR A C 1
ATOM 726 O O . THR A 1 102 ? -6.582 12.492 2.666 1 94.94 102 THR A O 1
ATOM 729 N N . SER A 1 103 ? -4.48 13.25 2.377 1 97.44 103 SER A N 1
ATOM 730 C CA . SER A 1 103 ? -3.846 12.07 2.965 1 97.44 103 SER A CA 1
ATOM 731 C C . SER A 1 103 ? -2.598 12.453 3.754 1 97.44 103 SER A C 1
ATOM 733 O O . SER A 1 103 ? -1.96 13.461 3.467 1 97.44 103 SER A O 1
ATOM 735 N N . LEU A 1 104 ? -2.357 11.734 4.734 1 98.12 104 LEU A N 1
ATOM 736 C CA . LEU A 1 104 ? -1.15 11.844 5.547 1 98.12 104 LEU A CA 1
ATOM 737 C C . LEU A 1 104 ? -0.175 10.711 5.223 1 98.12 104 LEU A C 1
ATOM 739 O O . LEU A 1 104 ? -0.553 9.539 5.227 1 98.12 104 LEU A O 1
ATOM 743 N N . ALA A 1 105 ? 1.05 11.086 4.871 1 98.75 105 ALA A N 1
ATOM 744 C CA . ALA A 1 105 ? 2.104 10.117 4.57 1 98.75 105 ALA A CA 1
ATOM 745 C C . ALA A 1 105 ? 3.238 10.211 5.586 1 98.75 105 ALA A C 1
ATOM 747 O O . ALA A 1 105 ? 3.641 11.305 5.977 1 98.75 105 ALA A O 1
ATOM 748 N N . VAL A 1 106 ? 3.787 9.078 6.004 1 98.81 106 VAL A N 1
ATOM 749 C CA . VAL A 1 106 ? 4.906 9.008 6.938 1 98.81 106 VAL A CA 1
ATOM 750 C C . VAL A 1 106 ? 5.938 8 6.434 1 98.81 106 VAL A C 1
ATOM 752 O O . VAL A 1 106 ? 5.574 6.949 5.902 1 98.81 106 VAL A O 1
ATOM 755 N N . PHE A 1 107 ? 7.148 8.273 6.555 1 98.88 107 PHE A N 1
ATOM 756 C CA . PHE A 1 107 ? 8.242 7.332 6.316 1 98.88 107 PHE A CA 1
ATOM 757 C C . PHE A 1 107 ? 9 7.047 7.602 1 98.88 107 PHE A C 1
ATOM 759 O O . PHE A 1 107 ? 9.289 7.965 8.375 1 98.88 107 PHE A O 1
ATOM 766 N N . THR A 1 108 ? 9.383 5.82 7.816 1 98.88 108 THR A N 1
ATOM 767 C CA . THR A 1 108 ? 10.055 5.418 9.047 1 98.88 108 THR A CA 1
ATOM 768 C C . THR A 1 108 ? 11.305 4.594 8.734 1 98.88 108 THR A C 1
ATOM 770 O O . THR A 1 108 ? 11.492 4.145 7.605 1 98.88 108 THR A O 1
ATOM 773 N N . THR A 1 109 ? 12.148 4.43 9.703 1 98.5 109 THR A N 1
ATOM 774 C CA . THR A 1 109 ? 13.211 3.438 9.664 1 98.5 109 THR A CA 1
ATOM 775 C C . THR A 1 109 ? 12.641 2.025 9.734 1 98.5 109 THR A C 1
ATOM 777 O O . THR A 1 109 ? 11.469 1.843 10.07 1 98.5 109 THR A O 1
ATOM 780 N N . PRO A 1 110 ? 13.477 1.012 9.461 1 98 110 PRO A N 1
ATOM 781 C CA . PRO A 1 110 ? 13.023 -0.38 9.531 1 98 110 PRO A CA 1
ATOM 782 C C . PRO A 1 110 ? 12.695 -0.823 10.953 1 98 110 PRO A C 1
ATOM 784 O O . PRO A 1 110 ? 11.992 -1.819 11.148 1 98 110 PRO A O 1
ATOM 787 N N . GLU A 1 111 ? 13.102 -0.141 12 1 97.31 111 GLU A N 1
ATOM 788 C CA . GLU A 1 111 ? 12.953 -0.557 13.391 1 97.31 111 GLU A CA 1
ATOM 789 C C . GLU A 1 111 ? 11.734 0.096 14.039 1 97.31 111 GLU A C 1
ATOM 791 O O . GLU A 1 111 ? 11.438 -0.154 15.211 1 97.31 111 GLU A O 1
ATOM 796 N N . ALA A 1 112 ? 11.07 0.838 13.25 1 98.06 112 ALA A N 1
ATOM 797 C CA . ALA A 1 112 ? 9.938 1.568 13.805 1 98.06 112 ALA A CA 1
ATOM 798 C C . ALA A 1 112 ? 8.852 0.611 14.289 1 98.06 112 ALA A C 1
ATOM 800 O O . ALA A 1 112 ? 8.656 -0.458 13.703 1 98.06 112 ALA A O 1
ATOM 801 N N . GLN A 1 113 ? 8.195 1.015 15.328 1 97.75 113 GLN A N 1
ATOM 802 C CA . GLN A 1 113 ? 7.02 0.29 15.805 1 97.75 113 GLN A CA 1
ATOM 803 C C . GLN A 1 113 ? 5.762 0.727 15.062 1 97.75 113 GLN A C 1
ATOM 805 O O . GLN A 1 113 ? 5.113 1.701 15.445 1 97.75 113 GLN A O 1
ATOM 810 N N . LEU A 1 114 ? 5.367 0.014 14.133 1 97.38 114 LEU A N 1
ATOM 811 C CA . LEU A 1 114 ? 4.348 0.417 13.172 1 97.38 114 LEU A CA 1
ATOM 812 C C . LEU A 1 114 ? 3.002 0.619 13.859 1 97.38 114 LEU A C 1
ATOM 814 O O . LEU A 1 114 ? 2.25 1.529 13.5 1 97.38 114 LEU A O 1
ATOM 818 N N . GLY A 1 115 ? 2.76 -0.305 14.758 1 97.44 115 GLY A N 1
ATOM 819 C CA . GLY A 1 115 ? 1.519 -0.123 15.5 1 97.44 115 GLY A CA 1
ATOM 820 C C . GLY A 1 115 ? 1.423 1.229 16.172 1 97.44 115 GLY A C 1
ATOM 821 O O . GLY A 1 115 ? 0.373 1.874 16.141 1 97.44 115 GLY A O 1
ATOM 822 N N . ASN A 1 116 ? 2.516 1.705 16.812 1 98.12 116 ASN A N 1
ATOM 823 C CA . ASN A 1 116 ? 2.561 3.016 17.453 1 98.12 116 ASN A CA 1
ATOM 824 C C . ASN A 1 116 ? 2.43 4.145 16.438 1 98.12 116 ASN A C 1
ATOM 826 O O . ASN A 1 116 ? 1.718 5.121 16.672 1 98.12 116 ASN A O 1
ATOM 830 N N . VAL A 1 117 ? 3.094 3.984 15.352 1 98.62 117 VAL A N 1
ATOM 831 C CA . VAL A 1 117 ? 3.068 5.004 14.305 1 98.62 117 VAL A CA 1
ATOM 832 C C . VAL A 1 117 ? 1.657 5.125 13.734 1 98.62 117 VAL A C 1
ATOM 834 O O . VAL A 1 117 ? 1.099 6.223 13.672 1 98.62 117 VAL A O 1
ATOM 837 N N . SER A 1 118 ? 1.071 3.982 13.375 1 98.31 118 SER A N 1
ATOM 838 C CA . SER A 1 118 ? -0.27 3.975 12.805 1 98.31 118 SER A CA 1
ATOM 839 C C . SER A 1 118 ? -1.292 4.555 13.773 1 98.31 118 SER A C 1
ATOM 841 O O . SER A 1 118 ? -2.188 5.297 13.375 1 98.31 118 SER A O 1
ATOM 843 N N . TYR A 1 119 ? -1.087 4.184 15.023 1 98 119 TYR A N 1
ATOM 844 C CA . TYR A 1 119 ? -1.99 4.699 16.047 1 98 119 TYR A CA 1
ATOM 845 C C . TYR A 1 119 ? -1.904 6.219 16.125 1 98 119 TYR A C 1
ATOM 847 O O . TYR A 1 119 ? -2.93 6.906 16.125 1 98 119 TYR A O 1
ATOM 855 N N . GLN A 1 120 ? -0.705 6.734 16.234 1 98.56 120 GLN A N 1
ATOM 856 C CA . GLN A 1 120 ? -0.512 8.18 16.312 1 98.56 120 GLN A CA 1
ATOM 857 C C . GLN A 1 120 ? -1.038 8.875 15.062 1 98.56 120 GLN A C 1
ATOM 859 O O . GLN A 1 120 ? -1.599 9.977 15.141 1 98.56 120 GLN A O 1
ATOM 864 N N . MET A 1 121 ? -0.855 8.273 13.867 1 98.56 121 MET A N 1
ATOM 865 C CA . MET A 1 121 ? -1.394 8.836 12.633 1 98.56 121 MET A CA 1
ATOM 866 C C . MET A 1 121 ? -2.912 8.945 12.703 1 98.56 121 MET A C 1
ATOM 868 O O . MET A 1 121 ? -3.484 9.953 12.281 1 98.56 121 MET A O 1
ATOM 872 N N . GLN A 1 122 ? -3.568 7.926 13.242 1 97.5 122 GLN A N 1
ATOM 873 C CA . GLN A 1 122 ? -5.02 7.965 13.375 1 97.5 122 GLN A CA 1
ATOM 874 C C . GLN A 1 122 ? -5.461 9.141 14.25 1 97.5 122 GLN A C 1
ATOM 876 O O . GLN A 1 122 ? -6.426 9.828 13.922 1 97.5 122 GLN A O 1
ATOM 881 N N . ILE A 1 123 ? -4.758 9.383 15.328 1 97.88 123 ILE A N 1
ATOM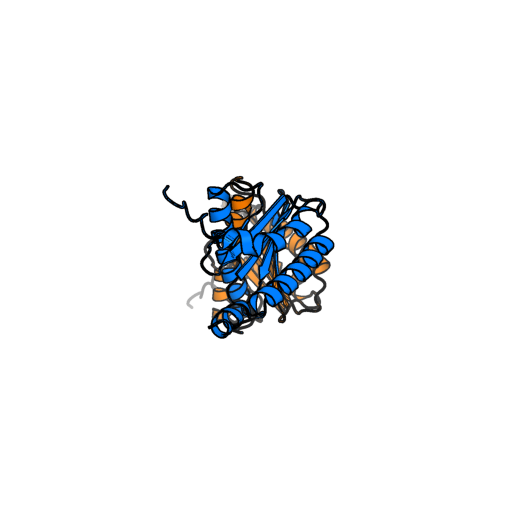 882 C CA . ILE A 1 123 ? -5.043 10.492 16.234 1 97.88 123 ILE A CA 1
ATOM 883 C C . ILE A 1 123 ? -4.914 11.812 15.477 1 97.88 123 ILE A C 1
ATOM 885 O O . ILE A 1 123 ? -5.793 12.672 15.57 1 97.88 123 ILE A O 1
ATOM 889 N N . GLN A 1 124 ? -3.852 11.953 14.75 1 97.62 124 GLN A N 1
ATOM 890 C CA . GLN A 1 124 ? -3.57 13.203 14.047 1 97.62 124 GLN A CA 1
ATOM 891 C C . GLN A 1 124 ? -4.57 13.438 12.922 1 97.62 124 GLN A C 1
ATOM 893 O O . GLN A 1 124 ? -4.98 14.57 12.672 1 97.62 124 GLN A O 1
ATOM 898 N N . VAL A 1 125 ? -4.945 12.438 12.219 1 96.62 125 VAL A N 1
ATOM 899 C CA . VAL A 1 125 ? -5.93 12.562 11.148 1 96.62 125 VAL A CA 1
ATOM 900 C C . VAL A 1 125 ? -7.277 12.984 11.734 1 96.62 125 VAL A C 1
ATOM 902 O O . VAL A 1 125 ? -7.969 13.836 11.164 1 96.62 125 VAL A O 1
ATOM 905 N N . ALA A 1 126 ? -7.625 12.344 12.844 1 95.06 126 ALA A N 1
ATOM 906 C CA . ALA A 1 126 ? -8.859 12.727 13.516 1 95.06 126 ALA A CA 1
ATOM 907 C C . ALA A 1 126 ? -8.828 14.188 13.945 1 95.06 126 ALA A C 1
ATOM 909 O O . ALA A 1 126 ? -9.82 14.906 13.797 1 95.06 126 ALA A O 1
ATOM 910 N N . ALA A 1 127 ? -7.711 14.594 14.523 1 92.94 127 ALA A N 1
ATOM 911 C CA . ALA A 1 127 ? -7.543 15.984 14.93 1 92.94 127 ALA A CA 1
ATOM 912 C C . ALA A 1 127 ? -7.637 16.922 13.727 1 92.94 127 ALA A C 1
ATOM 914 O O . ALA A 1 127 ? -8.258 17.984 13.812 1 92.94 127 ALA A O 1
ATOM 915 N N . LEU A 1 128 ? -7.055 16.547 12.641 1 91.69 128 LEU A N 1
ATOM 916 C CA . LEU A 1 128 ? -7.074 17.344 11.422 1 91.69 128 LEU A CA 1
ATOM 917 C C . LEU A 1 128 ? -8.492 17.5 10.891 1 91.69 128 LEU A C 1
ATOM 919 O O . LEU A 1 128 ? -8.906 18.594 10.508 1 91.69 128 LEU A O 1
ATOM 923 N N . ALA A 1 129 ? -9.203 16.406 10.867 1 87.69 129 ALA A N 1
ATOM 924 C CA . ALA A 1 129 ? -10.586 16.422 10.414 1 87.69 129 ALA A CA 1
ATOM 925 C C . ALA A 1 129 ? -11.422 17.406 11.234 1 87.69 129 ALA A C 1
ATOM 927 O O . ALA A 1 129 ? -12.234 18.156 10.68 1 87.69 129 ALA A O 1
ATOM 928 N N . ARG A 1 130 ? -11.203 17.422 12.523 1 87.81 130 ARG A N 1
ATOM 929 C CA . ARG A 1 130 ? -11.914 18.328 13.414 1 87.81 130 ARG A CA 1
ATOM 930 C C . ARG A 1 130 ? -11.547 19.781 13.125 1 87.81 130 ARG A C 1
ATOM 932 O O . ARG A 1 130 ? -12.414 20.656 13.141 1 87.81 130 ARG A O 1
ATOM 939 N N . ALA A 1 131 ? -10.305 19.969 12.859 1 83.44 131 ALA A N 1
ATOM 940 C CA . ALA A 1 131 ? -9.828 21.328 12.602 1 83.44 131 ALA A CA 1
ATOM 941 C C . ALA A 1 131 ? -10.391 21.859 11.289 1 83.44 131 ALA A C 1
ATOM 943 O O . ALA A 1 131 ? -10.672 23.047 11.164 1 83.44 131 ALA A O 1
ATOM 944 N N . LEU A 1 132 ? -10.539 21.031 10.328 1 78.69 132 LEU A N 1
ATOM 945 C CA . LEU A 1 132 ? -11.008 21.422 9.008 1 78.69 132 LEU A CA 1
ATOM 946 C C . LEU A 1 132 ? -12.523 21.562 8.992 1 78.69 132 LEU A C 1
ATOM 948 O O . LEU A 1 132 ? -13.086 22.266 8.156 1 78.69 132 LEU A O 1
ATOM 952 N N . ALA A 1 133 ? -13.164 20.719 9.742 1 74.31 133 ALA A N 1
ATOM 953 C CA . ALA A 1 133 ? -14.617 20.828 9.859 1 74.31 133 ALA A CA 1
ATOM 954 C C . ALA A 1 133 ? -15.016 22.109 10.586 1 74.31 133 ALA A C 1
ATOM 956 O O . ALA A 1 133 ? -16.141 22.609 10.43 1 74.31 133 ALA A O 1
ATOM 957 N N . SER A 1 134 ? -14.266 22.547 11.562 1 64.12 134 SER A N 1
ATOM 958 C CA . SER A 1 134 ? -14.609 23.75 12.312 1 64.12 134 SER A CA 1
ATOM 959 C C . SER A 1 134 ? -14.547 24.984 11.422 1 64.12 134 SER A C 1
ATOM 961 O O . SER A 1 134 ? -13.461 25.406 11.008 1 64.12 134 SER A O 1
ATOM 963 N N . PRO A 1 135 ? -15.516 25.266 10.68 1 51.22 135 PRO A N 1
ATOM 964 C CA . PRO A 1 135 ? -15.594 26.531 9.945 1 51.22 135 PRO A CA 1
ATOM 965 C C . PRO A 1 135 ? -15.055 27.703 10.75 1 51.22 135 PRO A C 1
ATOM 967 O O . PRO A 1 135 ? -15.078 27.688 11.984 1 51.22 135 PRO A O 1
ATOM 970 N N . CYS A 1 136 ? -14.086 28.453 10.211 1 48.62 136 CYS A N 1
ATOM 971 C CA . CYS A 1 136 ? -13.648 29.75 10.742 1 48.62 136 CYS A CA 1
ATOM 972 C C . CYS A 1 136 ? -14.828 30.531 11.305 1 48.62 136 CYS A C 1
ATOM 974 O O . CYS A 1 136 ? -15.688 31 10.555 1 48.62 136 CYS A O 1
ATOM 976 N N . ARG A 1 137 ? -15.484 30.266 12.312 1 42.28 137 ARG A N 1
ATOM 977 C CA . ARG A 1 137 ? -16.344 31.188 13.047 1 42.28 137 ARG A CA 1
ATOM 978 C C . ARG A 1 137 ? -15.703 32.562 13.172 1 42.28 137 ARG A C 1
ATOM 980 O O . ARG A 1 137 ? -16.219 33.438 13.859 1 42.28 137 ARG A O 1
ATOM 987 N N . GLN A 1 1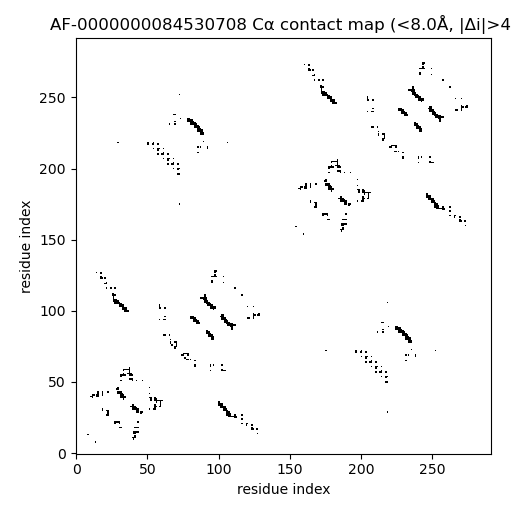38 ? -14.492 32.75 12.703 1 41.66 138 GLN A N 1
ATOM 988 C CA . GLN A 1 138 ? -13.898 34.062 12.906 1 41.66 138 GLN A CA 1
ATOM 989 C C . GLN A 1 138 ? -14.68 35.156 12.164 1 41.66 138 GLN A C 1
ATOM 991 O O . GLN A 1 138 ? -14.453 36.344 12.375 1 41.66 138 GLN A O 1
ATOM 996 N N . GLN A 1 139 ? -15.164 34.844 11.008 1 42.91 139 GLN A N 1
ATOM 997 C CA . GLN A 1 139 ? -15.539 36 10.188 1 42.91 139 GLN A CA 1
ATOM 998 C C . GLN A 1 139 ? -16.703 36.75 10.805 1 42.91 139 GLN A C 1
ATOM 1000 O O . GLN A 1 139 ? -17.109 37.812 10.305 1 42.91 139 GLN A O 1
ATOM 1005 N N . ASP A 1 140 ? -17.5 36 11.57 1 43.28 140 ASP A N 1
ATOM 1006 C CA . ASP A 1 140 ? -18.734 36.719 11.844 1 43.28 140 ASP A CA 1
ATOM 1007 C C . ASP A 1 140 ? -18.5 37.875 12.82 1 43.28 140 ASP A C 1
ATOM 1009 O O . ASP 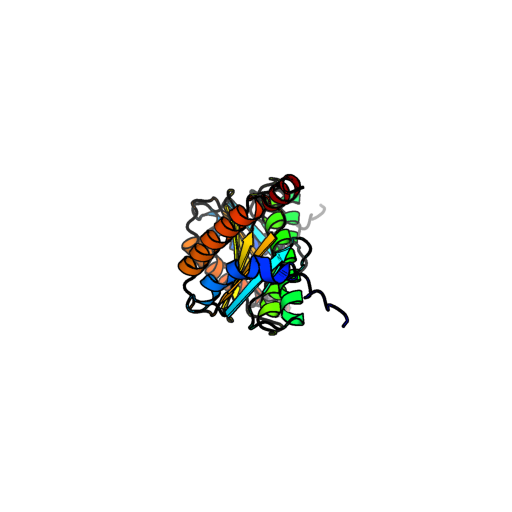A 1 140 ? -19.422 38.625 13.156 1 43.28 140 ASP A O 1
ATOM 1013 N N . ALA A 1 141 ? -17.312 37.906 13.609 1 47.09 141 ALA A N 1
ATOM 1014 C CA . ALA A 1 141 ? -17.219 38.938 14.664 1 47.09 141 ALA A CA 1
ATOM 1015 C C . ALA A 1 141 ? -16.938 40.312 14.078 1 47.09 141 ALA A C 1
ATOM 1017 O O . ALA A 1 141 ? -16.812 41.281 14.812 1 47.09 141 ALA A O 1
ATOM 1018 N N . ALA A 1 142 ? -16.422 40.469 12.867 1 49.88 142 ALA A N 1
ATOM 1019 C CA . ALA A 1 142 ? -16.031 41.812 12.453 1 49.88 142 ALA A CA 1
ATOM 1020 C C . ALA A 1 142 ? -17.25 42.688 12.242 1 49.88 142 ALA A C 1
ATOM 1022 O O . ALA A 1 142 ? -17.109 43.906 12.055 1 49.88 142 ALA A O 1
ATOM 1023 N N . ALA A 1 143 ? -18.406 42.094 11.93 1 51.56 143 ALA A N 1
ATOM 1024 C CA . ALA A 1 143 ? -19.391 43.031 11.383 1 51.56 143 ALA A CA 1
ATOM 1025 C C . ALA A 1 143 ? -20.047 43.844 12.492 1 51.56 143 ALA A C 1
ATOM 1027 O O . ALA A 1 143 ? -20.891 44.688 12.219 1 51.56 143 ALA A O 1
ATOM 1028 N N . THR A 1 144 ? -19.922 43.25 13.68 1 47.91 144 THR A N 1
ATOM 1029 C CA . THR A 1 144 ? -20.844 43.938 14.562 1 47.91 144 THR A CA 1
ATOM 1030 C C . THR A 1 144 ? -20.281 45.312 14.992 1 47.91 144 THR A C 1
ATOM 1032 O O . THR A 1 144 ? -20.969 46.094 15.641 1 47.91 144 THR A O 1
ATOM 1035 N N . ARG A 1 145 ? -18.891 45.438 14.828 1 46.84 145 ARG A N 1
ATOM 1036 C CA . ARG A 1 145 ? -18.453 46.625 15.531 1 46.84 145 ARG A CA 1
ATOM 1037 C C . ARG A 1 145 ? -18.797 47.906 14.727 1 46.84 145 ARG A C 1
ATOM 1039 O O . ARG A 1 145 ? -17.984 48.812 14.625 1 46.84 145 ARG A O 1
ATOM 1046 N N . SER A 1 146 ? -19.656 47.812 13.594 1 34.94 146 SER A N 1
ATOM 1047 C CA . SER A 1 146 ? -20.031 49.188 13.305 1 34.94 146 SER A CA 1
ATOM 1048 C C . SER A 1 146 ? -20.953 49.75 14.398 1 34.94 146 SER A C 1
ATOM 1050 O O . SER A 1 146 ? -21.797 49.031 14.922 1 34.94 146 SER A O 1
ATOM 1052 N N . MET B 1 1 ? -8.438 -39.562 -39.625 1 39.09 1 MET B N 1
ATOM 1053 C CA . MET B 1 1 ? -8.305 -39.594 -38.156 1 39.09 1 MET B CA 1
ATOM 1054 C C . MET B 1 1 ? -7.387 -38.5 -37.656 1 39.09 1 MET B C 1
ATOM 1056 O O . MET B 1 1 ? -6.168 -38.594 -37.812 1 39.09 1 MET B O 1
ATOM 1060 N N . SER B 1 2 ? -7.773 -37.219 -37.688 1 47.5 2 SER B N 1
ATOM 1061 C CA . SER B 1 2 ? -7.125 -35.938 -37.375 1 47.5 2 SER B CA 1
ATOM 1062 C C . SER B 1 2 ? -6.641 -35.938 -35.906 1 47.5 2 SER B C 1
ATOM 1064 O O . SER B 1 2 ? -7.438 -36.094 -35 1 47.5 2 SER B O 1
ATOM 1066 N N . SER B 1 3 ? -5.422 -36.406 -35.594 1 48.44 3 SER B N 1
ATOM 1067 C CA . SER B 1 3 ? -4.734 -36.344 -34.312 1 48.44 3 SER B CA 1
ATOM 1068 C C . SER B 1 3 ? -4.824 -34.938 -33.688 1 48.44 3 SER B C 1
ATOM 1070 O O . SER B 1 3 ? -4.324 -33.969 -34.281 1 48.44 3 SER B O 1
ATOM 1072 N N . SER B 1 4 ? -5.969 -34.562 -33.156 1 48.03 4 SER B N 1
ATOM 1073 C CA . SER B 1 4 ? -6.102 -33.312 -32.375 1 48.03 4 SER B CA 1
ATOM 1074 C C . SER B 1 4 ? -5.012 -33.219 -31.297 1 48.03 4 SER B C 1
ATOM 1076 O O . SER B 1 4 ? -4.938 -34.062 -30.391 1 48.03 4 SER B O 1
ATOM 1078 N N . THR B 1 5 ? -3.768 -32.844 -31.656 1 50.62 5 THR B N 1
ATOM 1079 C CA . THR B 1 5 ? -2.732 -32.531 -30.672 1 50.62 5 THR B CA 1
ATOM 1080 C C . THR B 1 5 ? -3.33 -31.781 -29.469 1 50.62 5 THR B C 1
ATOM 1082 O O . THR B 1 5 ? -4.02 -30.781 -29.641 1 50.62 5 THR B O 1
ATOM 1085 N N . PRO B 1 6 ? -3.516 -32.469 -28.344 1 51.34 6 PRO B N 1
ATOM 1086 C CA . PRO B 1 6 ? -4.047 -31.797 -27.172 1 51.34 6 PRO B CA 1
ATOM 1087 C C . PRO B 1 6 ? -3.439 -30.406 -26.969 1 51.34 6 PRO B C 1
ATOM 1089 O O . PRO B 1 6 ? -2.305 -30.156 -27.375 1 51.34 6 PRO B O 1
ATOM 1092 N N . PRO B 1 7 ? -4.152 -29.359 -26.828 1 45.72 7 PRO B N 1
ATOM 1093 C CA . PRO B 1 7 ? -3.617 -28 -26.641 1 45.72 7 PRO B CA 1
ATOM 1094 C C . PRO B 1 7 ? -2.492 -27.953 -25.609 1 45.72 7 PRO B C 1
ATOM 1096 O O . PRO B 1 7 ? -2.449 -28.781 -24.688 1 45.72 7 PRO B O 1
ATOM 1099 N N . SER B 1 8 ? -1.273 -27.594 -25.922 1 44.53 8 SER B N 1
ATOM 1100 C CA . SER B 1 8 ? -0.155 -27.297 -25.031 1 44.53 8 SER B CA 1
ATOM 1101 C C . SER B 1 8 ? -0.639 -26.734 -23.703 1 44.53 8 SER B C 1
ATOM 1103 O O . SER B 1 8 ? -1.534 -25.875 -23.672 1 44.53 8 SER B O 1
ATOM 1105 N N . PRO B 1 9 ? -0.571 -27.422 -22.547 1 42.47 9 PRO B N 1
ATOM 1106 C CA . PRO B 1 9 ? -0.959 -26.797 -21.281 1 42.47 9 PRO B CA 1
ATOM 1107 C C . PRO B 1 9 ? -0.642 -25.312 -21.234 1 42.47 9 PRO B C 1
ATOM 1109 O O . PRO B 1 9 ? 0.467 -24.891 -21.594 1 42.47 9 PRO B O 1
ATOM 1112 N N . THR B 1 10 ? -1.479 -24.422 -21.5 1 44.31 10 THR B N 1
ATOM 1113 C CA . THR B 1 10 ? -1.297 -22.969 -21.484 1 44.31 10 THR B CA 1
ATOM 1114 C C . THR B 1 10 ? -0.536 -22.531 -20.234 1 44.31 10 THR B C 1
ATOM 1116 O O . THR B 1 10 ? -0.616 -23.188 -19.188 1 44.31 10 THR B O 1
ATOM 1119 N N . ALA B 1 11 ? 0.599 -21.781 -20.281 1 47.31 11 ALA B N 1
ATOM 1120 C CA . ALA B 1 11 ? 1.495 -21.156 -19.328 1 47.31 11 ALA B CA 1
ATOM 1121 C C . ALA B 1 11 ? 0.773 -20.875 -18 1 47.31 11 ALA B C 1
ATOM 1123 O O . ALA B 1 11 ? 1.384 -20.906 -16.938 1 47.31 11 ALA B O 1
ATOM 1124 N N . THR B 1 12 ? -0.583 -20.641 -18.078 1 51.53 12 THR B N 1
ATOM 1125 C CA . THR B 1 12 ? -1.371 -20.234 -16.906 1 51.53 12 THR B CA 1
ATOM 1126 C C . THR B 1 12 ? -1.435 -21.375 -15.898 1 51.53 12 THR B C 1
ATOM 1128 O O . THR B 1 12 ? -1.327 -21.141 -14.688 1 51.53 12 THR B O 1
ATOM 1131 N N . GLU B 1 13 ? -1.582 -22.688 -16.391 1 54 13 GLU B N 1
ATOM 1132 C CA . GLU B 1 13 ? -1.693 -23.844 -15.516 1 54 13 GLU B CA 1
ATOM 1133 C C . GLU B 1 13 ? -0.412 -24.047 -14.719 1 54 13 GLU B C 1
ATOM 1135 O O . GLU B 1 13 ? -0.454 -24.547 -13.586 1 54 13 GLU B O 1
ATOM 1140 N N . GLU B 1 14 ? 0.683 -23.359 -15.289 1 66.44 14 GLU B N 1
ATOM 1141 C CA . GLU B 1 14 ? 1.993 -23.766 -14.789 1 66.44 14 GLU B CA 1
ATOM 1142 C C . GLU B 1 14 ? 2.314 -23.078 -13.469 1 66.44 14 GLU B C 1
ATOM 1144 O O . GLU B 1 14 ? 2.953 -23.656 -12.594 1 66.44 14 GLU B O 1
ATOM 1149 N N . ILE B 1 15 ? 1.596 -21.859 -13.102 1 84.5 15 ILE B N 1
ATOM 1150 C CA . ILE B 1 15 ? 2.098 -21.359 -11.828 1 84.5 15 ILE B CA 1
ATOM 1151 C C . ILE B 1 15 ? 0.95 -21.25 -10.828 1 84.5 15 ILE B C 1
ATOM 1153 O O . ILE B 1 15 ? 1.128 -20.719 -9.719 1 84.5 15 ILE B O 1
ATOM 1157 N N . SER B 1 16 ? -0.178 -21.953 -11.164 1 86.44 16 SER B N 1
ATOM 1158 C CA . SER B 1 16 ? -1.348 -21.922 -10.297 1 86.44 16 SER B CA 1
ATOM 1159 C C . SER B 1 16 ? -1.072 -22.641 -8.977 1 86.44 16 SER B C 1
ATOM 1161 O O . SER B 1 16 ? -1.727 -22.375 -7.969 1 86.44 16 SER B O 1
ATOM 1163 N N . TRP B 1 17 ? -0.156 -23.562 -9.039 1 92.19 17 TRP B N 1
ATOM 1164 C CA . TRP B 1 17 ? 0.168 -24.312 -7.824 1 92.19 17 TRP B CA 1
ATOM 1165 C C . TRP B 1 17 ? 0.599 -23.375 -6.703 1 92.19 17 TRP B C 1
ATOM 1167 O O . TRP B 1 17 ? 0.416 -23.688 -5.523 1 92.19 17 TRP B O 1
ATOM 1177 N N . VAL B 1 18 ? 1.104 -22.188 -7.012 1 95.25 18 VAL B N 1
ATOM 1178 C CA . VAL B 1 18 ? 1.607 -21.203 -6.055 1 95.25 18 VAL B CA 1
ATOM 1179 C C . VAL B 1 18 ? 0.455 -20.672 -5.211 1 95.25 18 VAL B C 1
ATOM 1181 O O . VAL B 1 18 ? 0.64 -20.328 -4.039 1 95.25 18 VAL B O 1
ATOM 1184 N N . LEU B 1 19 ? -0.723 -20.703 -5.766 1 97.62 19 LEU B N 1
ATOM 1185 C CA . LEU B 1 19 ? -1.853 -20.031 -5.145 1 97.62 19 LEU B CA 1
ATOM 1186 C C . LEU B 1 19 ? -2.594 -20.969 -4.195 1 97.62 19 LEU B C 1
ATOM 1188 O O . LEU B 1 19 ? -3.244 -20.5 -3.25 1 97.62 19 LEU B O 1
ATOM 1192 N N . HIS B 1 20 ? -2.498 -22.234 -4.406 1 96.19 20 HIS B N 1
ATOM 1193 C CA . HIS B 1 20 ? -3.342 -23.203 -3.723 1 96.19 20 HIS B CA 1
ATOM 1194 C C . HIS B 1 20 ? -3.15 -23.141 -2.211 1 96.19 20 HIS B C 1
ATOM 1196 O O . HIS B 1 20 ? -4.125 -23.016 -1.463 1 96.19 20 HIS B O 1
ATOM 1202 N N . PRO B 1 21 ? -1.898 -23.094 -1.684 1 97.75 21 PRO B N 1
ATOM 1203 C CA . PRO B 1 21 ? -1.72 -23.031 -0.231 1 97.75 21 PRO B CA 1
ATOM 1204 C C . PRO B 1 21 ? -2.258 -21.734 0.373 1 97.75 21 PRO B C 1
ATOM 1206 O O . PRO B 1 21 ? -2.695 -21.719 1.525 1 97.75 21 PRO B O 1
ATOM 1209 N N . LEU B 1 22 ? -2.225 -20.672 -0.372 1 98.31 22 LEU B N 1
ATOM 1210 C CA . LEU B 1 22 ? -2.748 -19.391 0.098 1 98.31 22 LEU B CA 1
ATOM 1211 C C . LEU B 1 22 ? -4.266 -19.453 0.243 1 98.31 22 LEU B C 1
ATOM 1213 O O . LEU B 1 22 ? -4.816 -18.953 1.228 1 98.31 22 LEU B O 1
ATOM 1217 N N . LEU B 1 23 ? -4.895 -20.125 -0.715 1 97.69 23 LEU B N 1
ATOM 1218 C CA . LEU B 1 23 ? -6.352 -20.156 -0.748 1 97.69 23 LEU B CA 1
ATOM 1219 C C . LEU B 1 23 ? -6.895 -21.062 0.352 1 97.69 23 LEU B C 1
ATOM 1221 O O . LEU B 1 23 ? -8.086 -21.016 0.673 1 97.69 23 LEU B O 1
ATOM 1225 N N . GLU B 1 24 ? -6.062 -21.812 0.96 1 97.19 24 GLU B N 1
ATOM 1226 C CA . GLU B 1 24 ? -6.457 -22.688 2.061 1 97.19 24 GLU B CA 1
ATOM 1227 C C . GLU B 1 24 ? -6.426 -21.953 3.395 1 97.19 24 GLU B C 1
ATOM 1229 O O . GLU B 1 24 ? -6.945 -22.438 4.395 1 97.19 24 GLU B O 1
ATOM 1234 N N . LEU B 1 25 ? -5.781 -20.781 3.441 1 98.12 25 LEU B N 1
ATOM 1235 C CA . LEU B 1 25 ? -5.699 -20.031 4.684 1 98.12 25 LEU B CA 1
ATOM 1236 C C . LEU B 1 25 ? -7.051 -19.406 5.031 1 98.12 25 LEU B C 1
ATOM 1238 O O . LEU B 1 25 ? -7.738 -18.875 4.156 1 98.12 25 LEU B O 1
ATOM 1242 N N . PRO B 1 26 ? -7.371 -19.5 6.316 1 97.81 26 PRO B N 1
ATOM 1243 C CA . PRO B 1 26 ? -8.602 -18.828 6.727 1 97.81 26 PRO B CA 1
ATOM 1244 C C . PRO B 1 26 ? -8.602 -17.328 6.387 1 97.81 26 PRO B C 1
ATOM 1246 O O . PRO B 1 26 ? -7.617 -16.641 6.656 1 97.81 26 PRO B O 1
ATOM 1249 N N . GLY B 1 27 ? -9.672 -16.906 5.703 1 98.12 27 GLY B N 1
ATOM 1250 C CA . GLY B 1 27 ? -9.852 -15.484 5.441 1 98.12 27 GLY B CA 1
ATOM 1251 C C . GLY B 1 27 ? -9.359 -15.062 4.07 1 98.12 27 GLY B C 1
ATOM 1252 O O . GLY B 1 27 ? -9.664 -13.961 3.609 1 98.12 27 GLY B O 1
ATOM 1253 N N . VAL B 1 28 ? -8.547 -15.875 3.414 1 98.62 28 VAL B N 1
ATOM 1254 C CA . VAL B 1 28 ? -8.109 -15.547 2.062 1 98.62 28 VAL B CA 1
ATOM 1255 C C . VAL B 1 28 ? -9.25 -15.797 1.076 1 98.62 28 VAL B C 1
ATOM 1257 O O . VAL B 1 28 ? -9.828 -16.875 1.053 1 98.62 28 VAL B O 1
ATOM 1260 N N . LEU B 1 29 ? -9.531 -14.836 0.287 1 98.25 29 LEU B N 1
ATOM 1261 C CA . LEU B 1 29 ? -10.656 -14.938 -0.639 1 98.25 29 LEU B CA 1
ATOM 1262 C C . LEU B 1 29 ? -10.164 -15.125 -2.07 1 98.25 29 LEU B C 1
ATOM 1264 O O . LEU B 1 29 ? -10.719 -15.93 -2.82 1 98.25 29 LEU B O 1
ATOM 1268 N N . HIS B 1 30 ? -9.133 -14.375 -2.457 1 98.31 30 HIS B N 1
ATOM 1269 C CA . HIS B 1 30 ? -8.641 -14.406 -3.83 1 98.31 30 HIS B CA 1
ATOM 1270 C C . HIS B 1 30 ? -7.129 -14.234 -3.877 1 98.31 30 HIS B C 1
ATOM 1272 O O . HIS B 1 30 ? -6.539 -13.648 -2.967 1 98.31 30 HIS B O 1
ATOM 1278 N N . ALA B 1 31 ? -6.535 -14.688 -4.914 1 98.5 31 ALA B N 1
ATOM 1279 C CA . ALA B 1 31 ? -5.109 -14.516 -5.184 1 98.5 31 ALA B CA 1
ATOM 1280 C C . ALA B 1 31 ? -4.84 -14.43 -6.684 1 98.5 31 ALA B C 1
ATOM 1282 O O . ALA B 1 31 ? -5.52 -15.086 -7.477 1 98.5 31 ALA B O 1
ATOM 1283 N N . VAL B 1 32 ? -3.877 -13.68 -7.031 1 97.94 32 VAL B N 1
ATOM 1284 C CA . VAL B 1 32 ? -3.514 -13.484 -8.43 1 97.94 32 VAL B CA 1
ATOM 1285 C C . VAL B 1 32 ? -2 -13.328 -8.555 1 97.94 32 VAL B C 1
ATOM 1287 O O . VAL B 1 32 ? -1.371 -12.664 -7.723 1 97.94 32 VAL B O 1
ATOM 1290 N N . ILE B 1 33 ? -1.391 -13.945 -9.508 1 97.38 33 ILE B N 1
ATOM 1291 C CA . ILE B 1 33 ? -0.021 -13.656 -9.914 1 97.38 33 ILE B CA 1
ATOM 1292 C C . ILE B 1 33 ? -0.03 -12.812 -11.188 1 97.38 33 ILE B C 1
ATOM 1294 O O . ILE B 1 33 ? -0.675 -13.164 -12.172 1 97.38 33 ILE B O 1
ATOM 1298 N N . ALA B 1 34 ? 0.66 -11.75 -11.148 1 97.06 34 ALA B N 1
ATOM 1299 C CA . ALA B 1 34 ? 0.643 -10.805 -12.258 1 97.06 34 ALA B CA 1
ATOM 1300 C C . ALA B 1 34 ? 2.061 -10.414 -12.664 1 97.06 34 ALA B C 1
ATOM 1302 O O . ALA B 1 34 ? 2.949 -10.297 -11.82 1 97.06 34 ALA B O 1
ATOM 1303 N N . THR B 1 35 ? 2.244 -10.172 -13.945 1 96.56 35 THR B N 1
ATOM 1304 C CA . THR B 1 35 ? 3.494 -9.602 -14.438 1 96.56 35 THR B CA 1
ATOM 1305 C C . THR B 1 35 ? 3.531 -8.094 -14.203 1 96.56 35 THR B C 1
ATOM 1307 O O . THR B 1 35 ? 2.508 -7.484 -13.883 1 96.56 35 THR B O 1
ATOM 1310 N N . GLY B 1 36 ? 4.715 -7.574 -14.375 1 97.06 36 GLY B N 1
ATOM 1311 C CA . GLY B 1 36 ? 4.926 -6.152 -14.172 1 97.06 36 GLY B CA 1
ATOM 1312 C C . GLY B 1 36 ? 4.105 -5.289 -15.117 1 97.06 36 GLY B C 1
ATOM 1313 O O . GLY B 1 36 ? 3.838 -4.121 -14.82 1 97.06 36 GLY B O 1
ATOM 1314 N N . ASP B 1 37 ? 3.729 -5.828 -16.203 1 96.94 37 ASP B N 1
ATOM 1315 C CA . ASP B 1 37 ? 2.93 -5.051 -17.141 1 96.94 37 ASP B CA 1
ATOM 1316 C C . ASP B 1 37 ? 1.443 -5.367 -17 1 96.94 37 ASP B C 1
ATOM 1318 O O . ASP B 1 37 ? 0.632 -4.965 -17.828 1 96.94 37 ASP B O 1
ATOM 1322 N N . GLY B 1 38 ? 1.07 -6.172 -16 1 97.88 38 GLY B N 1
ATOM 1323 C CA . GLY B 1 38 ? -0.319 -6.285 -15.586 1 97.88 38 GLY B CA 1
ATOM 1324 C C . GLY B 1 38 ? -1.012 -7.512 -16.141 1 97.88 38 GLY B C 1
ATOM 1325 O O . GLY B 1 38 ? -2.242 -7.582 -16.156 1 97.88 38 GLY B O 1
ATOM 1326 N N . LEU B 1 39 ? -0.346 -8.484 -16.625 1 97.25 39 LEU B N 1
ATOM 1327 C CA . LEU B 1 39 ? -0.946 -9.688 -17.188 1 97.25 39 LEU B CA 1
ATOM 1328 C C . LEU B 1 39 ? -1.118 -10.758 -16.109 1 97.25 39 LEU B C 1
ATOM 1330 O O . LEU B 1 39 ? -0.283 -10.883 -15.219 1 97.25 39 LEU B O 1
ATOM 1334 N N . VAL B 1 40 ? -2.092 -11.57 -16.312 1 97.12 40 VAL B N 1
ATOM 1335 C CA . VAL B 1 40 ? -2.377 -12.656 -15.383 1 97.12 40 VAL B CA 1
ATOM 1336 C C . VAL B 1 40 ? -1.454 -13.844 -15.672 1 97.12 40 VAL B C 1
ATOM 1338 O O . VAL B 1 40 ? -1.389 -14.32 -16.797 1 97.12 40 VAL B O 1
ATOM 1341 N N . GLU B 1 41 ? -0.733 -14.234 -14.688 1 94.69 41 G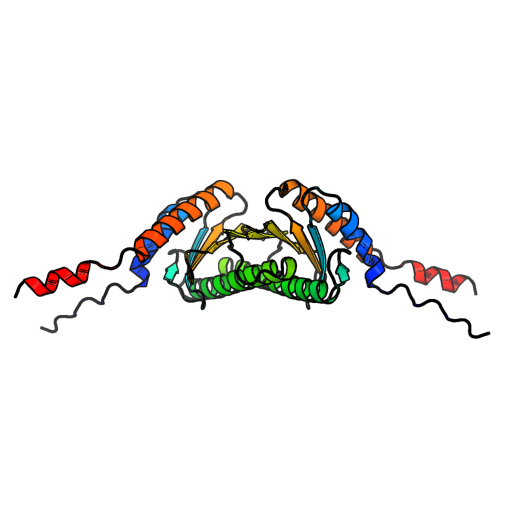LU B N 1
ATOM 1342 C CA . GLU B 1 41 ? 0.032 -15.477 -14.797 1 94.69 41 GLU B CA 1
ATOM 1343 C C . GLU B 1 41 ? -0.664 -16.625 -14.062 1 94.69 41 GLU B C 1
ATOM 1345 O O . GLU B 1 41 ? -0.415 -17.797 -14.359 1 94.69 41 GLU B O 1
ATOM 1350 N N . GLY B 1 42 ? -1.465 -16.328 -13.141 1 95.25 42 GLY B N 1
ATOM 1351 C CA . GLY B 1 42 ? -2.273 -17.234 -12.336 1 95.25 42 GLY B CA 1
ATOM 1352 C C . GLY B 1 42 ? -3.344 -16.516 -11.539 1 95.25 42 GLY B C 1
ATOM 1353 O O . GLY B 1 42 ? -3.125 -15.398 -11.055 1 95.25 42 GLY B O 1
ATOM 1354 N N . ALA B 1 43 ? -4.453 -17.141 -11.406 1 96.88 43 ALA B N 1
ATOM 1355 C CA . ALA B 1 43 ? -5.551 -16.547 -10.648 1 96.88 43 ALA B CA 1
ATOM 1356 C C . ALA B 1 43 ? -6.379 -17.625 -9.953 1 96.88 43 ALA B C 1
ATOM 1358 O O . ALA B 1 43 ? -6.543 -18.734 -10.477 1 96.88 43 ALA B O 1
ATOM 1359 N N . SER B 1 44 ? -6.863 -17.203 -8.836 1 96.19 44 SER B N 1
ATOM 1360 C CA . SER B 1 44 ? -7.746 -18.141 -8.141 1 96.19 44 SER B CA 1
ATOM 1361 C C . SER B 1 44 ? -9.047 -18.344 -8.914 1 96.19 44 SER B C 1
ATOM 1363 O O . SER B 1 44 ? -9.484 -17.453 -9.648 1 96.19 44 SER B O 1
ATOM 1365 N N . ASP B 1 45 ? -9.68 -19.484 -8.695 1 91.69 45 ASP B N 1
ATOM 1366 C CA . ASP B 1 45 ? -10.875 -19.891 -9.43 1 91.69 45 ASP B CA 1
ATOM 1367 C C . ASP B 1 45 ? -12.047 -18.969 -9.109 1 91.69 45 ASP B C 1
ATOM 1369 O O . ASP B 1 45 ? -12.961 -18.812 -9.922 1 91.69 45 ASP B O 1
ATOM 1373 N N . GLY B 1 46 ? -12.062 -18.344 -8.008 1 91.25 46 GLY B N 1
ATOM 1374 C CA . GLY B 1 46 ? -13.188 -17.531 -7.59 1 91.25 46 GLY B CA 1
ATOM 1375 C C . GLY B 1 46 ? -13.242 -16.188 -8.297 1 91.25 46 GLY B C 1
ATOM 1376 O O . GLY B 1 46 ? -14.242 -15.469 -8.203 1 91.25 46 GLY B O 1
ATOM 1377 N N . LEU B 1 47 ? -12.234 -15.953 -9.031 1 92.38 47 LEU B N 1
ATOM 1378 C CA . LEU B 1 47 ? -12.203 -14.719 -9.812 1 92.38 47 LEU B CA 1
ATOM 1379 C C . LEU B 1 47 ? -12.516 -15 -11.281 1 92.38 47 LEU B C 1
ATOM 1381 O O . LEU B 1 47 ? -11.852 -15.828 -11.914 1 92.38 47 LEU B O 1
ATOM 1385 N N . GLY B 1 48 ? -13.562 -14.398 -11.797 1 93.38 48 GLY B N 1
ATOM 1386 C CA . GLY B 1 48 ? -13.773 -14.477 -13.234 1 93.38 48 GLY B CA 1
ATOM 1387 C C . GLY B 1 48 ? -12.617 -13.914 -14.039 1 93.38 48 GLY B C 1
ATOM 1388 O O . GLY B 1 48 ? -11.758 -13.211 -13.5 1 93.38 48 GLY B O 1
ATOM 1389 N N . ARG B 1 49 ? -12.578 -14.25 -15.266 1 94.38 49 ARG B N 1
ATOM 1390 C CA . ARG B 1 49 ? -11.477 -13.852 -16.125 1 94.38 49 ARG B CA 1
ATOM 1391 C C . ARG B 1 49 ? -11.328 -12.328 -16.156 1 94.38 49 ARG B C 1
ATOM 1393 O O . ARG B 1 49 ? -10.219 -11.805 -15.992 1 94.38 49 ARG B O 1
ATOM 1400 N N . ALA B 1 50 ? -12.391 -11.602 -16.359 1 95.88 50 ALA B N 1
ATOM 1401 C CA . ALA B 1 50 ? -12.352 -10.141 -16.438 1 95.88 50 ALA B CA 1
ATOM 1402 C C . ALA B 1 50 ? -11.867 -9.539 -15.125 1 95.88 50 ALA B C 1
ATOM 1404 O O . ALA B 1 50 ? -11.078 -8.594 -15.117 1 95.88 50 ALA B O 1
ATOM 1405 N N . SER B 1 51 ? -12.336 -10.102 -14.039 1 96.81 51 SER B N 1
ATOM 1406 C CA . SER B 1 51 ? -11.914 -9.633 -12.719 1 96.81 51 SER B CA 1
ATOM 1407 C C . SER B 1 51 ? -10.438 -9.914 -12.477 1 96.81 51 SER B C 1
ATOM 1409 O O . SER B 1 51 ? -9.719 -9.062 -11.953 1 96.81 51 SER B O 1
ATOM 1411 N N . ALA B 1 52 ? -10.016 -11.055 -12.898 1 97.62 52 ALA B N 1
ATOM 1412 C CA . ALA B 1 52 ? -8.609 -11.414 -12.75 1 97.62 52 ALA B CA 1
ATOM 1413 C C . ALA B 1 52 ? -7.711 -10.453 -13.516 1 97.62 52 ALA B C 1
ATOM 1415 O O . ALA B 1 52 ? -6.664 -10.031 -13.008 1 97.62 52 ALA B O 1
ATOM 1416 N N . GLU B 1 53 ? -8.148 -10.148 -14.688 1 98.19 53 GLU B N 1
ATOM 1417 C CA . GLU B 1 53 ? -7.379 -9.219 -15.516 1 98.19 53 GLU B CA 1
ATOM 1418 C C . GLU B 1 53 ? -7.316 -7.836 -14.883 1 98.19 53 GLU B C 1
ATOM 1420 O O . GLU B 1 53 ? -6.262 -7.199 -14.875 1 98.19 53 GLU B O 1
ATOM 1425 N N . ARG B 1 54 ? -8.406 -7.398 -14.336 1 98.38 54 ARG B N 1
ATOM 1426 C CA . ARG B 1 54 ? -8.438 -6.102 -13.664 1 98.38 54 ARG B CA 1
ATOM 1427 C C . ARG B 1 54 ? -7.543 -6.102 -12.43 1 98.38 54 ARG B C 1
ATOM 1429 O O . ARG B 1 54 ? -6.781 -5.156 -12.219 1 98.38 54 ARG B O 1
ATOM 1436 N N . VAL B 1 55 ? -7.617 -7.156 -11.695 1 98.56 55 VAL B N 1
ATOM 1437 C CA . VAL B 1 55 ? -6.801 -7.273 -10.492 1 98.56 55 VAL B CA 1
ATOM 1438 C C . VAL B 1 55 ? -5.324 -7.297 -10.867 1 98.56 55 VAL B C 1
ATOM 1440 O O . VAL B 1 55 ? -4.508 -6.617 -10.242 1 98.56 55 VAL B O 1
ATOM 1443 N N . ALA B 1 56 ? -4.98 -8.039 -11.859 1 98.69 56 ALA B N 1
ATOM 1444 C CA . ALA B 1 56 ? -3.59 -8.117 -12.297 1 98.69 56 ALA B CA 1
ATOM 1445 C C . ALA B 1 56 ? -3.061 -6.738 -12.695 1 98.69 56 ALA B C 1
ATOM 1447 O O . ALA B 1 56 ? -1.962 -6.352 -12.297 1 98.69 56 ALA B O 1
ATOM 1448 N N . ALA B 1 57 ? -3.816 -6.031 -13.453 1 98.75 57 ALA B N 1
ATOM 1449 C CA . ALA B 1 57 ? -3.434 -4.688 -13.875 1 98.75 57 ALA B CA 1
ATOM 1450 C C . ALA B 1 57 ? -3.188 -3.783 -12.672 1 98.75 57 ALA B C 1
ATOM 1452 O O . ALA B 1 57 ? -2.178 -3.078 -12.609 1 98.75 57 ALA B O 1
ATOM 1453 N N . MET B 1 58 ? -4.094 -3.873 -11.68 1 98.69 58 MET B N 1
ATOM 1454 C CA . MET B 1 58 ? -3.975 -3.008 -10.508 1 98.69 58 MET B CA 1
ATOM 1455 C C . MET B 1 58 ? -2.848 -3.479 -9.602 1 98.69 58 MET B C 1
ATOM 1457 O O . MET B 1 58 ? -2.217 -2.668 -8.914 1 98.69 58 MET B O 1
ATOM 1461 N N . THR B 1 59 ? -2.555 -4.754 -9.594 1 98.81 59 THR B N 1
ATOM 1462 C CA . THR B 1 59 ? -1.404 -5.27 -8.859 1 98.81 59 THR B CA 1
ATOM 1463 C C . THR B 1 59 ? -0.111 -4.637 -9.367 1 98.81 59 THR B C 1
ATOM 1465 O O . THR B 1 59 ? 0.7 -4.152 -8.57 1 98.81 59 THR B O 1
ATOM 1468 N N . ALA B 1 60 ? 0.038 -4.609 -10.672 1 98.5 60 ALA B N 1
ATOM 1469 C CA . ALA B 1 60 ? 1.205 -3.973 -11.273 1 98.5 60 ALA B CA 1
ATOM 1470 C C . ALA B 1 60 ? 1.257 -2.486 -10.922 1 98.5 60 ALA B C 1
ATOM 1472 O O . ALA B 1 60 ? 2.324 -1.952 -10.617 1 98.5 60 ALA B O 1
ATOM 1473 N N . THR B 1 61 ? 0.128 -1.836 -11.008 1 98.56 61 THR B N 1
ATOM 1474 C CA . THR B 1 61 ? 0.03 -0.406 -10.734 1 98.56 61 THR B CA 1
ATOM 1475 C C . THR B 1 61 ? 0.44 -0.101 -9.297 1 98.56 61 THR B C 1
ATOM 1477 O O . THR B 1 61 ? 1.264 0.785 -9.055 1 98.56 61 THR B O 1
ATOM 1480 N N . VAL B 1 62 ? -0.053 -0.863 -8.336 1 98.69 62 VAL B N 1
ATOM 1481 C CA . VAL B 1 62 ? 0.25 -0.65 -6.926 1 98.69 62 VAL B CA 1
ATOM 1482 C C . VAL B 1 62 ? 1.73 -0.925 -6.668 1 98.69 62 VAL B C 1
ATOM 1484 O O . VAL B 1 62 ? 2.389 -0.179 -5.941 1 98.69 62 VAL B O 1
ATOM 1487 N N . HIS B 1 63 ? 2.223 -1.969 -7.234 1 98.12 63 HIS B N 1
ATOM 1488 C CA . HIS B 1 63 ? 3.629 -2.312 -7.059 1 98.12 63 HIS B CA 1
ATOM 1489 C C . HIS B 1 63 ? 4.535 -1.198 -7.57 1 98.12 63 HIS B C 1
ATOM 1491 O O . HIS B 1 63 ? 5.473 -0.79 -6.883 1 98.12 63 HIS B O 1
ATOM 1497 N N . ALA B 1 64 ? 4.262 -0.727 -8.766 1 97.5 64 ALA B N 1
ATOM 1498 C CA . ALA B 1 64 ? 5.043 0.358 -9.352 1 97.5 64 ALA B CA 1
ATOM 1499 C C . ALA B 1 64 ? 4.938 1.628 -8.508 1 97.5 64 ALA B C 1
ATOM 1501 O O . ALA B 1 64 ? 5.938 2.307 -8.266 1 97.5 64 ALA B O 1
ATOM 1502 N N . ALA B 1 65 ? 3.756 1.957 -8.086 1 98.31 65 ALA B N 1
ATOM 1503 C CA . ALA B 1 65 ? 3.531 3.15 -7.273 1 98.31 65 ALA B CA 1
ATOM 1504 C C . ALA B 1 65 ? 4.258 3.051 -5.934 1 98.31 65 ALA B C 1
ATOM 1506 O O . ALA B 1 65 ? 4.816 4.039 -5.453 1 98.31 65 ALA B O 1
ATOM 1507 N N . ALA B 1 66 ? 4.211 1.906 -5.305 1 98.62 66 ALA B N 1
ATOM 1508 C CA . ALA B 1 66 ? 4.887 1.686 -4.027 1 98.62 66 ALA B CA 1
ATOM 1509 C C . ALA B 1 66 ? 6.391 1.908 -4.156 1 98.62 66 ALA B C 1
ATOM 1511 O O . ALA B 1 66 ? 7.012 2.523 -3.287 1 98.62 66 ALA B O 1
ATOM 1512 N N . ARG B 1 67 ? 6.938 1.445 -5.258 1 97.81 67 ARG B N 1
ATOM 1513 C CA . ARG B 1 67 ? 8.359 1.634 -5.52 1 97.81 67 ARG B CA 1
ATOM 1514 C C . ARG B 1 67 ? 8.695 3.113 -5.68 1 97.81 67 ARG B C 1
ATOM 1516 O O . ARG B 1 67 ? 9.633 3.615 -5.051 1 97.81 67 ARG B O 1
ATOM 1523 N N . ALA B 1 68 ? 7.941 3.801 -6.488 1 98.12 68 ALA B N 1
ATOM 1524 C CA . ALA B 1 68 ? 8.172 5.223 -6.727 1 98.12 68 ALA B CA 1
ATOM 1525 C C . ALA B 1 68 ? 7.973 6.031 -5.445 1 98.12 68 ALA B C 1
ATOM 1527 O O . ALA B 1 68 ? 8.703 6.996 -5.195 1 98.12 68 ALA B O 1
ATOM 1528 N N . PHE B 1 69 ? 7 5.652 -4.637 1 98.69 69 PHE B N 1
ATOM 1529 C CA . PHE B 1 69 ? 6.719 6.301 -3.361 1 98.69 69 PHE B CA 1
ATOM 1530 C C . PHE B 1 69 ? 7.902 6.168 -2.412 1 98.69 69 PHE B C 1
ATOM 1532 O O . PHE B 1 69 ? 8.352 7.156 -1.832 1 98.69 69 PHE B O 1
ATOM 1539 N N . THR B 1 70 ? 8.445 5.031 -2.277 1 98.5 70 THR B N 1
ATOM 1540 C CA . THR B 1 70 ? 9.609 4.781 -1.44 1 98.5 70 THR B CA 1
ATOM 1541 C C . THR B 1 70 ? 10.812 5.586 -1.938 1 98.5 70 THR B C 1
ATOM 1543 O O . THR B 1 70 ? 11.516 6.215 -1.146 1 98.5 70 THR B O 1
ATOM 1546 N N . THR B 1 71 ? 11.008 5.613 -3.248 1 98.12 71 THR B N 1
ATOM 1547 C CA . THR B 1 71 ? 12.086 6.375 -3.859 1 98.12 71 THR B CA 1
ATOM 1548 C C . THR B 1 71 ? 11.93 7.863 -3.568 1 98.12 71 THR B C 1
ATOM 1550 O O . THR B 1 71 ? 12.922 8.57 -3.352 1 98.12 71 THR B O 1
ATOM 1553 N N . ALA B 1 72 ? 10.727 8.32 -3.553 1 98 72 ALA B N 1
ATOM 1554 C CA . ALA B 1 72 ? 10.469 9.734 -3.326 1 98 72 ALA B CA 1
ATOM 1555 C C . ALA B 1 72 ? 10.938 10.164 -1.939 1 98 72 ALA B C 1
ATOM 1557 O O . ALA B 1 72 ? 11.414 11.289 -1.761 1 98 72 ALA B O 1
ATOM 1558 N N . PHE B 1 73 ? 10.805 9.266 -0.937 1 97.12 73 PHE B N 1
ATOM 1559 C CA . PHE B 1 73 ? 11.219 9.594 0.422 1 97.12 73 PHE B CA 1
ATOM 1560 C C . PHE B 1 73 ? 12.734 9.461 0.567 1 97.12 73 PHE B C 1
ATOM 1562 O O . PHE B 1 73 ? 13.352 10.188 1.353 1 97.12 73 PHE B O 1
ATOM 1569 N N . THR B 1 74 ? 13.32 8.523 -0.12 1 96.44 74 THR B N 1
ATOM 1570 C CA . THR B 1 74 ? 14.672 8.086 0.227 1 96.44 74 THR B CA 1
ATOM 1571 C C . THR B 1 74 ? 15.68 8.562 -0.811 1 96.44 74 THR B C 1
ATOM 1573 O O . THR B 1 74 ? 16.891 8.547 -0.562 1 96.44 74 THR B O 1
ATOM 1576 N N . ASP B 1 75 ? 15.273 8.789 -2.002 1 94.88 75 ASP B N 1
ATOM 1577 C CA . ASP B 1 75 ? 16.078 9.125 -3.168 1 94.88 75 ASP B CA 1
ATOM 1578 C C . ASP B 1 75 ? 16.875 7.914 -3.662 1 94.88 75 ASP B C 1
ATOM 1580 O O . ASP B 1 75 ? 17.812 8.055 -4.441 1 94.88 75 ASP B O 1
ATOM 1584 N N . VAL B 1 76 ? 16.625 6.777 -3.109 1 94.62 76 VAL B N 1
ATOM 1585 C CA . VAL B 1 76 ? 17.234 5.539 -3.58 1 94.62 76 VAL B CA 1
ATOM 1586 C C . VAL B 1 76 ? 16.422 4.969 -4.742 1 94.62 76 VAL B C 1
ATOM 1588 O O . VAL B 1 76 ? 15.219 4.742 -4.613 1 94.62 76 VAL B O 1
ATOM 1591 N N . GLU B 1 77 ? 17.234 4.648 -5.668 1 90 77 GLU B N 1
ATOM 1592 C CA . GLU B 1 77 ? 16.625 4.09 -6.867 1 90 77 GLU B CA 1
ATOM 1593 C C . GLU B 1 77 ? 16.375 2.592 -6.711 1 90 77 GLU B C 1
ATOM 1595 O O . GLU B 1 77 ? 17.109 1.903 -6.008 1 90 77 GLU B O 1
ATOM 1600 N N . ARG B 1 78 ? 15.461 2.006 -6.953 1 92.56 78 ARG B N 1
ATOM 1601 C CA . ARG B 1 78 ? 15.031 0.612 -6.988 1 92.56 78 ARG B CA 1
ATOM 1602 C C . ARG B 1 78 ? 15.094 -0.013 -5.598 1 92.56 78 ARG B C 1
ATOM 1604 O O . ARG B 1 78 ? 15.836 -0.974 -5.375 1 92.56 78 ARG B O 1
ATOM 1611 N N . PRO B 1 79 ? 14.461 0.518 -4.633 1 96.12 79 PRO B N 1
ATOM 1612 C CA . PRO B 1 79 ? 14.414 -0.103 -3.305 1 96.12 79 PRO B CA 1
ATOM 1613 C C . PRO B 1 79 ? 13.891 -1.538 -3.344 1 96.12 79 PRO B C 1
ATOM 1615 O O . PRO B 1 79 ? 13.117 -1.895 -4.234 1 96.12 79 PRO B O 1
ATOM 1618 N N . ALA B 1 80 ? 14.398 -2.406 -2.463 1 96.25 80 ALA B N 1
ATOM 1619 C CA . ALA B 1 80 ? 13.883 -3.77 -2.344 1 96.25 80 ALA B CA 1
ATOM 1620 C C . ALA B 1 80 ? 12.578 -3.799 -1.555 1 96.25 80 ALA B C 1
ATOM 1622 O O . ALA B 1 80 ? 12.594 -3.777 -0.322 1 96.25 80 ALA B O 1
ATOM 1623 N N . LEU B 1 81 ? 11.523 -3.902 -2.295 1 97.19 81 LEU B N 1
ATOM 1624 C CA . LEU B 1 81 ? 10.219 -3.959 -1.635 1 97.19 81 LEU B CA 1
ATOM 1625 C C . LEU B 1 81 ? 9.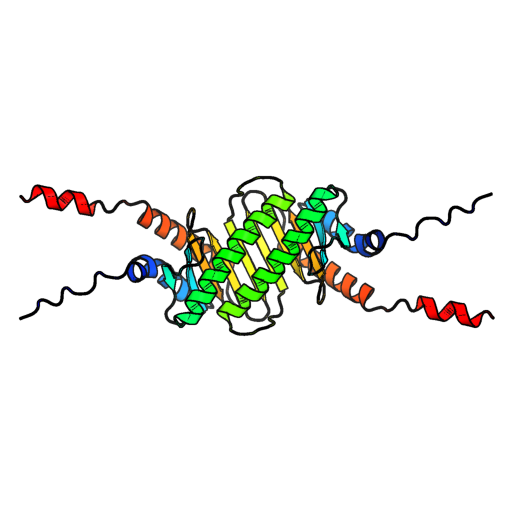977 -5.34 -1.037 1 97.19 81 LEU B C 1
ATOM 1627 O O . LEU B 1 81 ? 10.297 -6.355 -1.656 1 97.19 81 LEU B O 1
ATOM 1631 N N . ALA B 1 82 ? 9.484 -5.344 0.155 1 97.62 82 ALA B N 1
ATOM 1632 C CA . ALA B 1 82 ? 9.078 -6.602 0.772 1 97.62 82 ALA B CA 1
ATOM 1633 C C . ALA B 1 82 ? 7.594 -6.875 0.54 1 97.62 82 ALA B C 1
ATOM 1635 O O . ALA B 1 82 ? 7.207 -7.996 0.208 1 97.62 82 ALA B O 1
ATOM 1636 N N . GLN B 1 83 ? 6.77 -5.91 0.732 1 98.06 83 GLN B N 1
ATOM 1637 C CA . GLN B 1 83 ? 5.34 -6.059 0.483 1 98.06 83 GLN B CA 1
ATOM 1638 C C . GLN B 1 83 ? 4.621 -4.719 0.587 1 98.06 83 GLN B C 1
ATOM 1640 O O . GLN B 1 83 ? 5.148 -3.768 1.169 1 98.06 83 GLN B O 1
ATOM 1645 N N . THR B 1 84 ? 3.414 -4.551 0.032 1 98.81 84 THR B N 1
ATOM 1646 C CA . THR B 1 84 ? 2.443 -3.473 0.178 1 98.81 84 THR B CA 1
ATOM 1647 C C . THR B 1 84 ? 1.119 -4.004 0.717 1 98.81 84 THR B C 1
ATOM 1649 O O . THR B 1 84 ? 0.562 -4.961 0.175 1 98.81 84 THR B O 1
ATOM 1652 N N . VAL B 1 85 ? 0.641 -3.414 1.782 1 98.88 85 VAL B N 1
ATOM 1653 C CA . VAL B 1 85 ? -0.614 -3.832 2.398 1 98.88 85 VAL B CA 1
ATOM 1654 C C . VAL B 1 85 ? -1.621 -2.686 2.35 1 98.88 85 VAL B C 1
ATOM 1656 O O . VAL B 1 85 ? -1.351 -1.591 2.85 1 98.88 85 VAL B O 1
ATOM 1659 N N . VAL B 1 86 ? -2.727 -2.918 1.754 1 98.81 86 VAL B N 1
ATOM 1660 C CA . VAL B 1 86 ? -3.844 -1.98 1.731 1 98.81 86 VAL B CA 1
ATOM 1661 C C . VAL B 1 86 ? -4.945 -2.465 2.674 1 98.81 86 VAL B C 1
ATOM 1663 O O . VAL B 1 86 ? -5.5 -3.551 2.484 1 98.81 86 VAL B O 1
ATOM 1666 N N . GLU B 1 87 ? -5.25 -1.692 3.648 1 98.62 87 GLU B N 1
ATOM 1667 C CA . GLU B 1 87 ? -6.297 -2.01 4.613 1 98.62 87 GLU B CA 1
ATOM 1668 C C . GLU B 1 87 ? -7.574 -1.223 4.328 1 98.62 87 GLU B C 1
ATOM 1670 O O . GLU B 1 87 ? -7.523 -0.011 4.109 1 98.62 87 GLU B O 1
ATOM 1675 N N . SER B 1 88 ? -8.711 -1.866 4.328 1 97.75 88 SER B N 1
ATOM 1676 C CA . SER B 1 88 ? -10.016 -1.232 4.168 1 97.75 88 SER B CA 1
ATOM 1677 C C . SER B 1 88 ? -11.07 -1.918 5.027 1 97.75 88 SER B C 1
ATOM 1679 O O . SER B 1 88 ? -10.773 -2.889 5.73 1 97.75 88 SER B O 1
ATOM 1681 N N . ASP B 1 89 ? -12.297 -1.39 4.98 1 96 89 ASP B N 1
ATOM 1682 C CA . ASP B 1 89 ? -13.422 -1.99 5.691 1 96 89 ASP B CA 1
ATOM 1683 C C . ASP B 1 89 ? -13.828 -3.32 5.059 1 96 89 ASP B C 1
ATOM 1685 O O . ASP B 1 89 ? -14.539 -4.113 5.672 1 96 89 ASP B O 1
ATOM 1689 N N . LEU B 1 90 ? -13.359 -3.646 3.896 1 97.81 90 LEU B N 1
ATOM 1690 C CA . LEU B 1 90 ? -13.734 -4.844 3.156 1 97.81 90 LEU B CA 1
ATOM 1691 C C . LEU B 1 90 ? -12.719 -5.961 3.367 1 97.81 90 LEU B C 1
ATOM 1693 O O . LEU B 1 90 ? -12.977 -7.113 3.018 1 97.81 90 LEU B O 1
ATOM 1697 N N . GLY B 1 91 ? -11.555 -5.566 3.926 1 98.44 91 GLY B N 1
ATOM 1698 C CA . GLY B 1 91 ? -10.492 -6.535 4.121 1 98.44 91 GLY B CA 1
ATOM 1699 C C . GLY B 1 91 ? -9.125 -6 3.736 1 98.44 91 GLY B C 1
ATOM 1700 O O . GLY B 1 91 ? -8.891 -4.789 3.766 1 98.44 91 GLY B O 1
ATOM 1701 N N . TYR B 1 92 ? -8.18 -6.898 3.523 1 98.81 92 TYR B N 1
ATOM 1702 C CA . TYR B 1 92 ? -6.809 -6.527 3.199 1 98.81 92 TYR B CA 1
ATOM 1703 C C . TYR B 1 92 ? -6.438 -6.984 1.796 1 98.81 92 TYR B C 1
ATOM 1705 O O . TYR B 1 92 ? -6.75 -8.109 1.4 1 98.81 92 TYR B O 1
ATOM 1713 N N . ALA B 1 93 ? -5.875 -6.137 1.057 1 98.88 93 ALA B N 1
ATOM 1714 C CA . ALA B 1 93 ? -5.207 -6.473 -0.198 1 98.88 93 ALA B CA 1
ATOM 1715 C C . ALA B 1 93 ? -3.689 -6.383 -0.054 1 98.88 93 ALA B C 1
ATOM 1717 O O . ALA B 1 93 ? -3.16 -5.348 0.356 1 98.88 93 ALA B O 1
ATOM 1718 N N . ILE B 1 94 ? -2.971 -7.441 -0.376 1 98.88 94 ILE B N 1
ATOM 1719 C CA . ILE B 1 94 ? -1.532 -7.512 -0.146 1 98.88 94 ILE B CA 1
ATOM 1720 C C . ILE B 1 94 ? -0.813 -7.809 -1.46 1 98.88 94 ILE B C 1
ATOM 1722 O O . ILE B 1 94 ? -1.251 -8.664 -2.232 1 98.88 94 ILE B O 1
ATOM 1726 N N . VAL B 1 95 ? 0.194 -7.141 -1.744 1 98.75 95 VAL B N 1
ATOM 1727 C CA . VAL B 1 95 ? 1.056 -7.387 -2.896 1 98.75 95 VAL B CA 1
ATOM 1728 C C . VAL B 1 95 ? 2.473 -7.707 -2.424 1 98.75 95 VAL B C 1
ATOM 1730 O O . VAL B 1 95 ? 3.037 -6.98 -1.601 1 98.75 95 VAL B O 1
ATOM 1733 N N . VAL B 1 96 ? 3.08 -8.719 -2.93 1 98.62 96 VAL B N 1
ATOM 1734 C CA . VAL B 1 96 ? 4.465 -9.102 -2.678 1 98.62 96 VAL B CA 1
ATOM 1735 C C . VAL B 1 96 ? 5.199 -9.297 -4.004 1 98.62 96 VAL B C 1
ATOM 1737 O O . VAL B 1 96 ? 4.699 -9.977 -4.902 1 98.62 96 VAL B O 1
ATOM 1740 N N . PRO B 1 97 ? 6.316 -8.688 -4.129 1 97.44 97 PRO B N 1
ATOM 1741 C CA . PRO B 1 97 ? 7.117 -9 -5.316 1 97.44 97 PRO B CA 1
ATOM 1742 C C . PRO B 1 97 ? 7.504 -10.477 -5.395 1 97.44 97 PRO B C 1
ATOM 1744 O O . PRO B 1 97 ? 7.879 -11.078 -4.387 1 97.44 97 PRO B O 1
ATOM 1747 N N . ALA B 1 98 ? 7.352 -11.078 -6.5 1 94.75 98 ALA B N 1
ATOM 1748 C CA . ALA B 1 98 ? 7.742 -12.453 -6.781 1 94.75 98 ALA B CA 1
ATOM 1749 C C . ALA B 1 98 ? 8.773 -12.516 -7.906 1 94.75 98 ALA B C 1
ATOM 1751 O O . ALA B 1 98 ? 8.555 -13.188 -8.922 1 94.75 98 ALA B O 1
ATOM 1752 N N . GLY B 1 99 ? 9.883 -11.875 -7.738 1 89.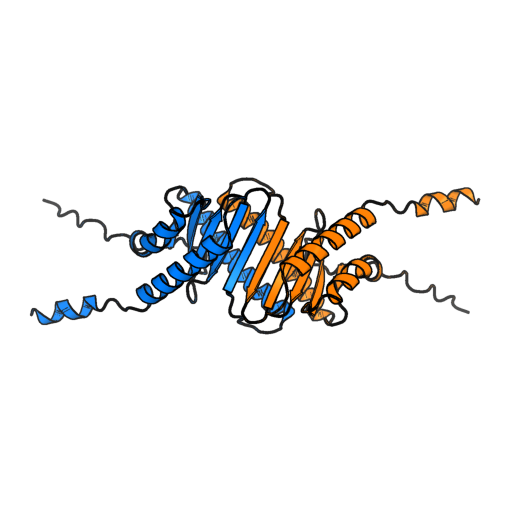75 99 GLY B N 1
ATOM 1753 C CA . GLY B 1 99 ? 10.922 -11.742 -8.75 1 89.75 99 GLY B CA 1
ATOM 1754 C C . GLY B 1 99 ? 10.969 -10.359 -9.367 1 89.75 99 GLY B C 1
ATOM 1755 O O . GLY B 1 99 ? 10.461 -9.398 -8.797 1 89.75 99 GLY B O 1
ATOM 1756 N N . GLU B 1 100 ? 11.602 -10.266 -10.508 1 85.69 100 GLU B N 1
ATOM 1757 C CA . GLU B 1 100 ? 11.883 -8.953 -11.094 1 85.69 100 GLU B CA 1
ATOM 1758 C C . GLU B 1 100 ? 10.641 -8.375 -11.766 1 85.69 100 GLU B C 1
ATOM 1760 O O . GLU B 1 100 ? 10.391 -7.168 -11.688 1 85.69 100 GLU B O 1
ATOM 1765 N N . ASN B 1 101 ? 9.836 -9.18 -12.367 1 92.25 101 ASN B N 1
ATOM 1766 C CA . ASN B 1 101 ? 8.734 -8.633 -13.148 1 92.25 101 ASN B CA 1
ATOM 1767 C C . ASN B 1 101 ? 7.418 -9.336 -12.828 1 92.25 101 ASN B C 1
ATOM 1769 O O . ASN B 1 101 ? 6.555 -9.469 -13.695 1 92.25 101 ASN B O 1
ATOM 1773 N N . THR B 1 102 ? 7.359 -9.922 -11.648 1 95 102 THR B N 1
ATOM 1774 C CA . THR B 1 102 ? 6.148 -10.617 -11.219 1 95 102 THR B CA 1
ATOM 1775 C C . THR B 1 102 ? 5.797 -10.258 -9.781 1 95 102 THR B C 1
ATOM 1777 O O . THR B 1 102 ? 6.676 -9.898 -8.992 1 95 102 THR B O 1
ATOM 1780 N N . SER B 1 103 ? 4.516 -10.281 -9.484 1 97.56 103 SER B N 1
ATOM 1781 C CA . SER B 1 103 ? 4.035 -10.031 -8.133 1 97.56 103 SER B CA 1
ATOM 1782 C C . SER B 1 103 ? 2.871 -10.953 -7.777 1 97.56 103 SER B C 1
ATOM 1784 O O . SER B 1 103 ? 2.139 -11.398 -8.656 1 97.56 103 SER B O 1
ATOM 1786 N N . LEU B 1 104 ? 2.799 -11.273 -6.59 1 98.19 104 LEU B N 1
ATOM 1787 C CA . LEU B 1 104 ? 1.7 -12.039 -6.016 1 98.19 104 LEU B CA 1
ATOM 1788 C C . LEU B 1 104 ? 0.763 -11.133 -5.223 1 98.19 104 LEU B C 1
ATOM 1790 O O . LEU B 1 104 ? 1.208 -10.375 -4.355 1 98.19 104 LEU B O 1
ATOM 1794 N N . ALA B 1 105 ? -0.514 -11.172 -5.566 1 98.75 105 ALA B N 1
ATOM 1795 C CA . ALA B 1 105 ? -1.534 -10.391 -4.875 1 98.75 105 ALA B CA 1
ATOM 1796 C C . ALA B 1 105 ? -2.541 -11.297 -4.176 1 98.75 105 ALA B C 1
ATOM 1798 O O . ALA B 1 105 ? -2.949 -12.32 -4.73 1 98.75 105 ALA B O 1
ATOM 1799 N N . VAL B 1 106 ? -2.973 -10.93 -2.982 1 98.81 106 VAL B N 1
ATOM 1800 C CA . VAL B 1 106 ? -3.965 -11.664 -2.209 1 98.81 106 VAL B CA 1
ATOM 1801 C C . VAL B 1 106 ? -4.988 -10.695 -1.618 1 98.81 106 VAL B C 1
ATOM 1803 O O . VAL B 1 106 ? -4.633 -9.602 -1.181 1 98.81 106 VAL B O 1
ATOM 1806 N N . PHE B 1 107 ? -6.195 -11.031 -1.594 1 98.88 107 PHE B N 1
ATOM 1807 C CA . PHE B 1 107 ? -7.25 -10.32 -0.883 1 98.88 107 PHE B CA 1
ATOM 1808 C C . PHE B 1 107 ? -7.828 -11.18 0.234 1 98.88 107 PHE B C 1
ATOM 1810 O O . PHE B 1 107 ? -8.07 -12.367 0.045 1 98.88 107 PHE B O 1
ATOM 1817 N N . THR B 1 108 ? -8.094 -10.578 1.358 1 98.88 108 THR B N 1
ATOM 1818 C CA . THR B 1 108 ? -8.586 -11.312 2.52 1 98.88 108 THR B CA 1
ATOM 1819 C C . THR B 1 108 ? -9.805 -10.625 3.121 1 98.88 108 THR B C 1
ATOM 1821 O O . THR B 1 108 ? -10.109 -9.477 2.783 1 98.88 108 THR B O 1
ATOM 1824 N N . THR B 1 109 ? -10.508 -11.328 3.955 1 98.5 109 THR B N 1
ATOM 1825 C CA . THR B 1 109 ? -11.508 -10.734 4.832 1 98.5 109 THR B CA 1
ATOM 1826 C C . THR B 1 109 ? -10.852 -9.859 5.898 1 98.5 109 THR B C 1
ATOM 1828 O O . THR B 1 109 ? -9.633 -9.93 6.098 1 98.5 109 THR B O 1
ATOM 1831 N N . PRO B 1 110 ? -11.656 -9.062 6.609 1 98 110 PRO B N 1
ATOM 1832 C CA . PRO B 1 110 ? -11.117 -8.211 7.672 1 98 110 PRO B CA 1
ATOM 1833 C C . PRO B 1 110 ? -10.586 -9.008 8.859 1 98 110 PRO B C 1
ATOM 1835 O O . PRO B 1 110 ? -9.805 -8.484 9.656 1 98 110 PRO B O 1
ATOM 1838 N N . GLU B 1 111 ? -10.898 -10.281 9.039 1 97.31 111 GLU B N 1
ATOM 1839 C CA . GLU B 1 111 ? -10.555 -11.078 10.211 1 97.31 111 GLU B CA 1
ATOM 1840 C C . GLU B 1 111 ? -9.305 -11.914 9.953 1 97.31 111 GLU B C 1
ATOM 1842 O O . GLU B 1 111 ? -8.836 -12.641 10.836 1 97.31 111 GLU B O 1
ATOM 1847 N N . ALA B 1 112 ? -8.789 -11.734 8.797 1 98.12 112 ALA B N 1
ATOM 1848 C CA . ALA B 1 112 ? -7.641 -12.562 8.438 1 98.12 112 ALA B CA 1
ATOM 1849 C C . ALA B 1 112 ? -6.445 -12.258 9.344 1 98.12 112 ALA B C 1
ATOM 1851 O O . ALA B 1 112 ? -6.262 -11.117 9.773 1 98.12 112 ALA B O 1
ATOM 1852 N N . GLN B 1 113 ? -5.691 -13.273 9.602 1 97.69 113 GLN B N 1
ATOM 1853 C CA . GLN B 1 113 ? -4.426 -13.109 10.312 1 97.69 113 GLN B CA 1
ATOM 1854 C C . GLN B 1 113 ? -3.299 -12.742 9.352 1 97.69 113 GLN B C 1
ATOM 1856 O O . GLN B 1 113 ? -2.67 -13.625 8.758 1 97.69 113 GLN B O 1
ATOM 1861 N N . LEU B 1 114 ? -2.98 -11.562 9.266 1 97.38 114 LEU B N 1
ATOM 1862 C CA . LEU B 1 114 ? -2.113 -11.016 8.219 1 97.38 114 LEU B CA 1
ATOM 1863 C C . LEU B 1 114 ? -0.708 -11.602 8.328 1 97.38 114 LEU B C 1
ATOM 1865 O O . LEU B 1 114 ? -0.06 -11.859 7.312 1 97.38 114 LEU B O 1
ATOM 1869 N N . GLY B 1 115 ? -0.295 -11.688 9.578 1 97.38 115 GLY B N 1
ATOM 1870 C CA . GLY B 1 115 ? 1.015 -12.297 9.742 1 97.38 115 GLY B CA 1
ATOM 1871 C C . GLY B 1 115 ? 1.114 -13.672 9.109 1 97.38 115 GLY B C 1
ATOM 1872 O O . GLY B 1 115 ? 2.115 -14 8.469 1 97.38 115 GLY B O 1
ATOM 1873 N N . ASN B 1 116 ? 0.078 -14.531 9.281 1 98.12 116 ASN B N 1
ATOM 1874 C CA . ASN B 1 116 ? 0.034 -15.859 8.672 1 98.12 116 ASN B CA 1
ATOM 1875 C C . ASN B 1 116 ? -0.03 -15.773 7.152 1 98.12 116 ASN B C 1
ATOM 1877 O O . ASN B 1 116 ? 0.643 -16.531 6.457 1 98.12 116 ASN B O 1
ATOM 1881 N N . VAL B 1 117 ? -0.814 -14.875 6.68 1 98.62 117 VAL B N 1
ATOM 1882 C CA . VAL B 1 117 ? -0.979 -14.711 5.238 1 98.62 117 VAL B CA 1
ATOM 1883 C C . VAL B 1 117 ? 0.343 -14.273 4.613 1 98.62 117 VAL B C 1
ATOM 1885 O O . VAL B 1 117 ? 0.821 -14.891 3.656 1 98.62 117 VAL B O 1
ATOM 1888 N N . SER B 1 118 ? 0.945 -13.234 5.203 1 98.31 118 SER B N 1
ATOM 1889 C CA . SER B 1 118 ? 2.203 -12.711 4.684 1 98.31 118 SER B CA 1
ATOM 1890 C C . SER B 1 118 ? 3.301 -13.773 4.723 1 98.31 118 SER B C 1
ATOM 1892 O O . SER B 1 118 ? 4.094 -13.883 3.785 1 98.31 118 SER B O 1
ATOM 1894 N N . TYR B 1 119 ? 3.275 -14.516 5.809 1 98.06 119 TYR B N 1
ATOM 1895 C CA . TYR B 1 119 ? 4.262 -15.586 5.941 1 98.06 119 TYR B CA 1
ATOM 1896 C C . TYR B 1 119 ? 4.098 -16.625 4.836 1 98.06 119 TYR B C 1
ATOM 1898 O O . TYR B 1 119 ? 5.07 -17 4.18 1 98.06 119 TYR B O 1
ATOM 1906 N N . GLN B 1 120 ? 2.891 -17.094 4.641 1 98.56 120 GLN B N 1
ATOM 1907 C CA . GLN B 1 120 ? 2.621 -18.078 3.6 1 98.56 120 GLN B CA 1
ATOM 1908 C C . GLN B 1 120 ? 2.951 -17.531 2.217 1 98.56 120 GLN B C 1
ATOM 1910 O O . GLN B 1 120 ? 3.451 -18.25 1.354 1 98.56 120 GLN B O 1
ATOM 1915 N N . MET B 1 121 ? 2.66 -16.234 1.967 1 98.56 121 MET B N 1
ATOM 1916 C CA . MET B 1 121 ? 3.01 -15.609 0.696 1 98.56 121 MET B CA 1
ATOM 1917 C C . MET B 1 121 ? 4.516 -15.648 0.465 1 98.56 121 MET B C 1
ATOM 1919 O O . MET B 1 121 ? 4.969 -15.93 -0.645 1 98.56 121 MET B O 1
ATOM 1923 N N . GLN B 1 122 ? 5.297 -15.375 1.508 1 97.56 122 GLN B N 1
ATOM 1924 C CA . GLN B 1 122 ? 6.75 -15.422 1.387 1 97.56 122 GLN B CA 1
ATOM 1925 C C . GLN B 1 122 ? 7.219 -16.812 0.974 1 97.56 122 GLN B C 1
ATOM 1927 O O . GLN B 1 122 ? 8.094 -16.953 0.115 1 97.56 122 GLN B O 1
ATOM 1932 N N . ILE B 1 123 ? 6.641 -17.844 1.549 1 97.94 123 ILE B N 1
ATOM 1933 C CA . ILE B 1 123 ? 6.965 -19.234 1.225 1 97.94 123 ILE B CA 1
ATOM 1934 C C . ILE B 1 123 ? 6.668 -19.5 -0.248 1 97.94 123 ILE B C 1
ATOM 1936 O O . ILE B 1 123 ? 7.496 -20.062 -0.964 1 97.94 123 ILE B O 1
ATOM 1940 N N . GLN B 1 124 ? 5.516 -19.078 -0.687 1 97.69 124 GLN B N 1
ATOM 1941 C CA . GLN B 1 124 ? 5.082 -19.359 -2.051 1 97.69 124 GLN B CA 1
ATOM 1942 C C . GLN B 1 124 ? 5.922 -18.578 -3.062 1 97.69 124 GLN B C 1
ATOM 1944 O O . GLN B 1 124 ? 6.227 -19.094 -4.145 1 97.69 124 GLN B O 1
ATOM 1949 N N . VAL B 1 125 ? 6.262 -17.375 -2.768 1 96.69 125 VAL B N 1
ATOM 1950 C CA . VAL B 1 125 ? 7.102 -16.578 -3.654 1 96.69 125 VAL B CA 1
ATOM 1951 C C . VAL B 1 125 ? 8.477 -17.219 -3.779 1 96.69 125 VAL B C 1
ATOM 1953 O O . VAL B 1 125 ? 9.047 -17.281 -4.875 1 96.69 125 VAL B O 1
ATOM 1956 N N . ALA B 1 126 ? 8.992 -17.656 -2.635 1 95.25 126 ALA B N 1
ATOM 1957 C CA . ALA B 1 126 ? 10.273 -18.344 -2.654 1 95.25 126 ALA B CA 1
ATOM 1958 C C . ALA B 1 126 ? 10.203 -19.609 -3.506 1 95.25 126 ALA B C 1
ATOM 1960 O O . ALA B 1 126 ? 11.125 -19.906 -4.273 1 95.25 126 ALA B O 1
ATOM 1961 N N . ALA B 1 127 ? 9.156 -20.375 -3.326 1 93.19 127 ALA B N 1
ATOM 1962 C CA . ALA B 1 127 ? 8.953 -21.578 -4.117 1 93.19 127 ALA B CA 1
ATOM 1963 C C . ALA B 1 127 ? 8.852 -21.25 -5.605 1 93.19 127 ALA B C 1
ATOM 1965 O O . ALA B 1 127 ? 9.414 -21.969 -6.445 1 93.19 127 ALA B O 1
ATOM 1966 N N . LEU B 1 128 ? 8.164 -20.219 -5.926 1 91.81 128 LEU B N 1
ATOM 1967 C CA . LEU B 1 128 ? 8 -19.781 -7.309 1 91.81 128 LEU B CA 1
ATOM 1968 C C . LEU B 1 128 ? 9.336 -19.391 -7.926 1 91.81 128 LEU B C 1
ATOM 1970 O O . LEU B 1 128 ? 9.633 -19.781 -9.062 1 91.81 128 LEU B O 1
ATOM 1974 N N . ALA B 1 129 ? 10.094 -18.641 -7.184 1 88.12 129 ALA B N 1
ATOM 1975 C CA . ALA B 1 129 ? 11.414 -18.234 -7.652 1 88.12 129 ALA B CA 1
ATOM 1976 C C . ALA B 1 129 ? 12.281 -19.438 -7.988 1 88.12 129 ALA B C 1
ATOM 1978 O O . ALA B 1 129 ? 12.977 -19.453 -9 1 88.12 129 ALA B O 1
ATOM 1979 N N . ARG B 1 130 ? 12.211 -20.469 -7.148 1 88.31 130 ARG B N 1
ATOM 1980 C CA . ARG B 1 130 ? 12.969 -21.688 -7.371 1 88.31 130 ARG B CA 1
ATOM 1981 C C . ARG B 1 130 ? 12.484 -22.406 -8.625 1 88.31 130 ARG B C 1
ATOM 1983 O O . ARG B 1 130 ? 13.289 -22.938 -9.391 1 88.31 130 ARG B O 1
ATOM 1990 N N . ALA B 1 131 ? 11.203 -22.391 -8.789 1 83.81 131 ALA B N 1
ATOM 1991 C CA . ALA B 1 131 ? 10.625 -23.078 -9.945 1 83.81 131 ALA B CA 1
ATOM 1992 C C . ALA B 1 131 ? 11.008 -22.375 -11.25 1 83.81 131 ALA B C 1
ATOM 1994 O O . ALA B 1 131 ? 11.203 -23.031 -12.273 1 83.81 131 ALA B O 1
ATOM 1995 N N . LEU B 1 132 ? 11.086 -21.109 -11.219 1 79.31 132 LEU B N 1
ATOM 1996 C CA . LEU B 1 132 ? 11.383 -20.328 -12.414 1 79.31 132 LEU B CA 1
ATOM 1997 C C . LEU B 1 132 ? 12.875 -20.328 -12.703 1 79.31 132 LEU B C 1
ATOM 1999 O O . LEU B 1 132 ? 13.297 -20.109 -13.844 1 79.31 132 LEU B O 1
ATOM 2003 N N . ALA B 1 133 ? 13.648 -20.328 -11.656 1 74.56 133 ALA B N 1
ATOM 2004 C CA . ALA B 1 133 ? 15.094 -20.406 -11.836 1 74.56 133 ALA B CA 1
ATOM 2005 C C . ALA B 1 133 ? 15.5 -21.781 -12.398 1 74.56 133 ALA B C 1
ATOM 2007 O O . ALA B 1 133 ? 16.562 -21.906 -13.008 1 74.56 133 ALA B O 1
ATOM 2008 N N . SER B 1 134 ? 14.82 -22.812 -12.031 1 64.5 134 SER B N 1
ATOM 2009 C CA . SER B 1 134 ? 15.172 -24.141 -12.523 1 64.5 134 SER B CA 1
ATOM 2010 C C . SER B 1 134 ? 14.953 -24.25 -14.031 1 64.5 134 SER B C 1
ATOM 2012 O O . SER B 1 134 ? 13.812 -24.219 -14.5 1 64.5 134 SER B O 1
ATOM 2014 N N . PRO B 1 135 ? 15.836 -23.828 -14.805 1 50.91 135 PRO B N 1
ATOM 2015 C CA . PRO B 1 135 ? 15.773 -24.047 -16.25 1 50.91 135 PRO B CA 1
ATOM 2016 C C . PRO B 1 135 ? 15.219 -25.438 -16.609 1 50.91 135 PRO B C 1
ATOM 2018 O O . PRO B 1 135 ? 15.336 -26.375 -15.82 1 50.91 135 PRO B O 1
ATOM 2021 N N . CYS B 1 136 ? 14.141 -25.516 -17.391 1 48.53 136 CYS B N 1
ATOM 2022 C CA . CYS B 1 136 ? 13.68 -26.766 -18.016 1 48.53 136 CYS B CA 1
ATOM 2023 C 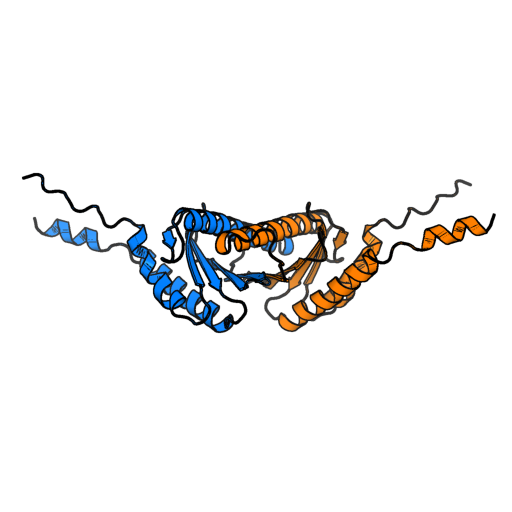C . CYS B 1 136 ? 14.859 -27.656 -18.391 1 48.53 136 CYS B C 1
ATOM 2025 O O . CYS B 1 136 ? 15.609 -27.328 -19.312 1 48.53 136 CYS B O 1
ATOM 2027 N N . ARG B 1 137 ? 15.609 -28.25 -17.641 1 42.06 137 ARG B N 1
ATOM 2028 C CA . ARG B 1 137 ? 16.5 -29.359 -17.969 1 42.06 137 ARG B CA 1
ATOM 2029 C C . ARG B 1 137 ? 15.805 -30.328 -18.922 1 42.06 137 ARG B C 1
ATOM 2031 O O . ARG B 1 137 ? 16.328 -31.406 -19.203 1 42.06 137 ARG B O 1
ATOM 2038 N N . GLN B 1 138 ? 14.555 -30.109 -19.25 1 41.72 138 GLN B N 1
ATOM 2039 C CA . GLN B 1 138 ? 13.938 -31.094 -20.125 1 41.72 138 GLN B CA 1
ATOM 2040 C C . GLN B 1 138 ? 14.625 -31.141 -21.5 1 41.72 138 GLN B C 1
ATOM 2042 O O . GLN B 1 138 ? 14.375 -32.031 -22.297 1 41.72 138 GLN B O 1
ATOM 2047 N N . GLN B 1 139 ? 15.078 -30.031 -21.969 1 42.5 139 GLN B N 1
ATOM 2048 C CA . GLN B 1 139 ? 15.398 -30.062 -23.391 1 42.5 139 GLN B CA 1
ATOM 2049 C C . GLN B 1 139 ? 16.547 -31.016 -23.672 1 42.5 139 GLN B C 1
ATOM 2051 O O . GLN B 1 139 ? 16.875 -31.281 -24.828 1 42.5 139 GLN B O 1
ATOM 2056 N N . ASP B 1 140 ? 17.406 -31.141 -22.672 1 43.12 140 ASP B N 1
ATOM 2057 C CA . ASP B 1 140 ? 18.625 -31.797 -23.141 1 43.12 140 ASP B CA 1
ATOM 2058 C C . ASP B 1 140 ? 18.375 -33.281 -23.406 1 43.12 140 ASP B C 1
ATOM 2060 O O . ASP B 1 140 ? 19.266 -34 -23.859 1 43.12 140 ASP B O 1
ATOM 2064 N N . ALA B 1 141 ? 17.234 -33.906 -22.828 1 47.19 141 ALA B N 1
ATOM 2065 C CA . ALA B 1 141 ? 17.172 -35.375 -22.953 1 47.19 141 ALA B CA 1
ATOM 2066 C C . ALA B 1 141 ? 16.781 -35.781 -24.375 1 47.19 141 ALA B C 1
ATOM 2068 O O . ALA B 1 141 ? 16.672 -36.969 -24.672 1 47.19 141 ALA B O 1
ATOM 2069 N N . ALA B 1 142 ? 16.141 -34.906 -25.141 1 49.44 142 ALA B N 1
ATOM 2070 C CA . ALA B 1 142 ? 15.633 -35.469 -26.406 1 49.44 142 ALA B CA 1
ATOM 2071 C C . ALA B 1 142 ? 16.781 -35.812 -27.359 1 49.44 142 ALA B C 1
ATOM 2073 O O . ALA B 1 142 ? 16.562 -36.406 -28.406 1 49.44 142 ALA B O 1
ATOM 2074 N N . ALA B 1 143 ? 17.922 -35.125 -27.141 1 50.72 143 ALA B N 1
ATOM 2075 C CA . ALA B 1 143 ? 18.812 -35.281 -28.281 1 50.72 143 ALA B CA 1
ATOM 2076 C C . ALA B 1 143 ? 19.5 -36.625 -28.266 1 50.72 143 ALA B C 1
ATOM 2078 O O . ALA B 1 143 ? 20.234 -36.969 -29.188 1 50.72 143 ALA B O 1
ATOM 2079 N N . THR B 1 144 ? 19.469 -37.156 -27.031 1 47.47 144 THR B N 1
ATOM 2080 C CA . THR B 1 144 ? 20.406 -38.281 -27.094 1 47.47 144 THR B CA 1
ATOM 2081 C C . THR B 1 144 ? 19.766 -39.469 -27.812 1 47.47 144 THR B C 1
ATOM 2083 O O . THR B 1 144 ? 20.453 -40.469 -28.109 1 47.47 144 THR B O 1
ATOM 2086 N N . ARG B 1 145 ? 18.359 -39.438 -27.859 1 46.38 145 ARG B N 1
ATOM 2087 C CA . ARG B 1 145 ? 17.906 -40.75 -28.281 1 46.38 145 ARG B CA 1
ATOM 2088 C C . ARG B 1 145 ? 18.078 -40.938 -29.797 1 46.38 145 ARG B C 1
ATOM 2090 O O . ARG B 1 145 ? 17.703 -41.969 -30.359 1 46.38 145 ARG B O 1
ATOM 2097 N N . SER B 1 146 ? 18.5 -39.812 -30.562 1 35.19 146 SER B N 1
ATOM 2098 C CA . SER B 1 146 ? 18.719 -40.375 -31.891 1 35.19 146 SER B CA 1
ATOM 2099 C C . SER B 1 146 ? 19.953 -41.281 -31.906 1 35.19 146 SER B C 1
ATOM 2101 O O . SER B 1 146 ? 20.953 -41 -31.25 1 35.19 146 SER B O 1
#

pLDDT: mean 87.2, std 19.33, range [34.94, 98.88]

Radius of gyration: 23.72 Å; Cα contacts (8 Å, |Δi|>4): 529; chains: 2; bounding box: 41×95×56 Å